Protein AF-A0A8T4HV52-F1 (afdb_monomer_lite)

Secondary structure (DSSP, 8-state):
------PPP--------------S-HHHHHHHHHIIIIIHHHHHHTS--S---SHHHHHHHHHHHHHHHHHHHHHHSSS--HHHHHHHHHIIIIIIIHHHHHHHTT--SS---S-HHHHHHHHHHHHHHHHHHHHHHHHHHHS---THHHHHTTSPPP---HHHHHHHHHHHHHHHHHHHHHTTSGGGGGS-HHHHHHHHHHSTTTTT--HHHHHHHHHHHHHHHHHHHHHHHHHHHH-HHHHTSTHHHHHHHHHHHHHHHHT-TTTS-HHHHHHHHHHHHHHH-TT-HHHHHHHHHHHHHIIIIIHHHHHTTTS-TTS------S--TTGGGSSGGG-HHHHHHHHHHHHHT-S---

Radius of gyration: 25.08 Å; chains: 1; bounding box: 93×67×57 Å

Foldseek 3Di:
DDDDDDDDDPPPPPPPPDQPPQPPDPVRLVVQLCVQQPVLLVVLLPAQAPADCDLLLVLLNVQSNVLSNQLSVCLRDLDDDPVSNLVSLCSNQQVHRLVNNCRNNVFAQDDQPDDVVLLSVLSVVSVVVVVVVVVVVVVVVPPDPDPVVVVVVVPPPDDDDPVVLVVLLVQQCVLLVVLQVQLVHLVVLVAAQVSSVVSLCVGPQNVPPDPVSSVVSLCSNAVSLLVSLLNLLLCVQPDPVLVVPVVSVVSNVVSVVSCCRSVPPLHDQPSSVLVSVVSNQCSNCVPDSVSSSCSSSVSNVCSLPVQLVVVVVSDDPPPDDPPPPRPDSSVSSSHPSSNVSSVSSNVVVVVVVPPDDD

Sequence (358 aa):
MSTGIRTPTPRQREGAWAPPRAVLSRALAVPLVAALVAVLPAAVATQPGPGPHDAAYWLQLATCAYSGTRLAAMVLTGHRRLIQGAFWLFCYIAMGIAPLAQTVLDSTPTPVVGPRADTVLASALVLAGIVAFDVGALLARHRPPLRSRMYERHRPPAVVHRRRLYVLCVLALAGSGLLMAELGGPAVFFSNRQEISESLAGGAGAQAGSQAGSAFLRGFGTVPALLALLFLTRWLVVSRAARRRPLVPVLWLAMLALNAVVNNPVSNPRYWFLTVLFSLLFTAFPRSPVMYRAALATGVAVALVIFPFADRFRYEEGTDRPRQTTGSVLEPLTMKDYDQTGMLANTVPFVRSGEGHS

Structure (mmCIF, N/CA/C/O backbone):
data_AF-A0A8T4HV52-F1
#
_entry.id   AF-A0A8T4HV52-F1
#
loop_
_atom_site.group_PDB
_atom_site.id
_atom_site.type_symbol
_atom_site.label_atom_id
_atom_site.label_alt_id
_atom_site.label_comp_id
_atom_site.label_asym_id
_atom_site.label_entity_id
_atom_site.label_seq_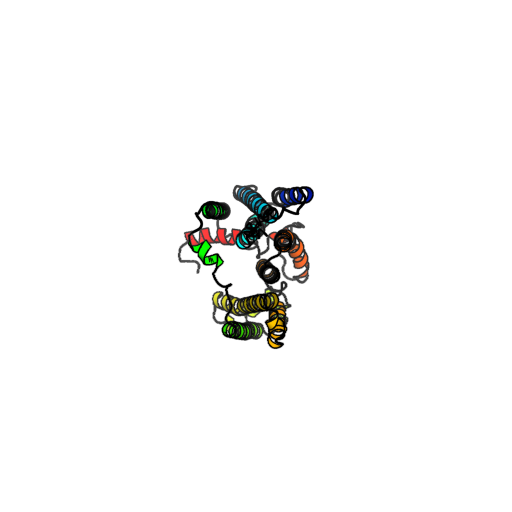id
_atom_site.pdbx_PDB_ins_code
_atom_site.Cartn_x
_atom_site.Cartn_y
_atom_site.Cartn_z
_atom_site.occupancy
_atom_site.B_iso_or_equiv
_atom_site.auth_seq_id
_atom_site.auth_comp_id
_atom_site.auth_asym_id
_atom_site.auth_atom_id
_atom_site.pdbx_PDB_model_num
ATOM 1 N N . MET A 1 1 ? -62.984 37.770 26.328 1.00 42.19 1 MET A N 1
ATOM 2 C CA . MET A 1 1 ? -62.218 36.512 26.467 1.00 42.19 1 MET A CA 1
ATOM 3 C C . MET A 1 1 ? -62.253 35.782 25.133 1.00 42.19 1 MET A C 1
ATOM 5 O O . MET A 1 1 ? -63.298 35.277 24.760 1.00 42.19 1 MET A O 1
ATOM 9 N N . SER A 1 2 ? -61.149 35.815 24.385 1.00 38.97 2 SER A N 1
ATOM 10 C CA . SER A 1 2 ? -60.956 35.083 23.127 1.00 38.97 2 SER A CA 1
ATOM 11 C C . SER A 1 2 ? -59.581 34.426 23.213 1.00 38.97 2 SER A C 1
ATOM 13 O O . SER A 1 2 ? -58.559 35.111 23.224 1.00 38.97 2 SER A O 1
ATOM 15 N N . THR A 1 3 ? -59.555 33.111 23.405 1.00 41.09 3 THR A N 1
ATOM 16 C CA . THR A 1 3 ? -58.335 32.308 23.528 1.00 41.09 3 THR A CA 1
ATOM 17 C C . THR A 1 3 ? -58.021 31.677 22.178 1.00 41.09 3 THR A C 1
ATOM 19 O O . THR A 1 3 ? -58.510 30.604 21.836 1.00 41.09 3 THR A O 1
ATOM 22 N N . GLY A 1 4 ? -57.202 32.377 21.390 1.00 39.66 4 GLY A N 1
ATOM 23 C CA . GLY A 1 4 ? -56.669 31.882 20.125 1.00 39.66 4 GLY A CA 1
ATOM 24 C C . GLY A 1 4 ? -55.716 30.703 20.334 1.00 39.66 4 GLY A C 1
ATOM 25 O O . GLY A 1 4 ? -54.679 30.829 20.988 1.00 39.66 4 GLY A O 1
ATOM 26 N N . ILE A 1 5 ? -56.064 29.560 19.747 1.00 45.19 5 ILE A N 1
ATOM 27 C CA . ILE A 1 5 ? -55.221 28.367 19.664 1.00 45.19 5 ILE A CA 1
ATOM 28 C C . ILE A 1 5 ? -54.073 28.667 18.690 1.00 45.19 5 ILE A C 1
ATOM 30 O O . ILE A 1 5 ? -54.275 28.785 17.484 1.00 45.19 5 ILE A O 1
ATOM 34 N N . ARG A 1 6 ? -52.849 28.809 19.212 1.00 43.59 6 ARG A N 1
ATOM 35 C CA . ARG A 1 6 ? -51.629 28.888 18.397 1.00 43.59 6 ARG A CA 1
ATOM 36 C C . ARG A 1 6 ? -51.237 27.483 17.942 1.00 43.59 6 ARG A C 1
ATOM 38 O O . ARG A 1 6 ? -50.742 26.688 18.736 1.00 43.59 6 ARG A O 1
ATOM 45 N N . THR A 1 7 ? -51.409 27.191 16.659 1.00 47.56 7 THR A N 1
ATOM 46 C CA . THR A 1 7 ? -50.766 26.051 15.991 1.00 47.56 7 THR A CA 1
ATOM 47 C C . THR A 1 7 ? -49.246 26.268 15.936 1.00 47.56 7 THR A C 1
ATOM 49 O O . THR A 1 7 ? -48.816 27.340 15.501 1.00 47.56 7 THR A O 1
ATOM 52 N N . PRO A 1 8 ? -48.401 25.302 16.339 1.00 42.81 8 PRO A N 1
ATOM 53 C CA . PRO A 1 8 ? -46.958 25.444 16.204 1.00 42.81 8 PRO A CA 1
ATOM 54 C C . PRO A 1 8 ? -46.548 25.285 14.735 1.00 42.81 8 PRO A C 1
ATOM 56 O O . PRO A 1 8 ? -46.793 24.255 14.109 1.00 42.81 8 PRO A O 1
ATOM 59 N N . THR A 1 9 ? -45.898 26.308 14.185 1.00 45.38 9 THR A N 1
ATOM 60 C CA . THR A 1 9 ? -45.227 26.243 12.885 1.00 45.38 9 THR A CA 1
ATOM 61 C C . THR A 1 9 ? -44.077 25.227 12.934 1.00 45.38 9 THR A C 1
ATOM 63 O O . THR A 1 9 ? -43.306 25.211 13.903 1.00 45.38 9 THR A O 1
ATOM 66 N N . PRO A 1 10 ? -43.907 24.368 11.912 1.00 42.66 10 PRO A N 1
ATOM 67 C CA . PRO A 1 10 ? -42.756 23.482 11.849 1.00 42.66 10 PRO A CA 1
ATOM 68 C C . PRO A 1 10 ? -41.505 24.337 11.632 1.00 42.66 10 PRO A C 1
ATOM 70 O O . PRO A 1 10 ? -41.341 24.976 10.594 1.00 42.66 10 PRO A O 1
ATOM 73 N N . ARG A 1 11 ? -40.609 24.366 12.627 1.00 42.34 11 ARG A N 1
ATOM 74 C CA . ARG A 1 11 ? -39.274 24.958 12.479 1.00 42.34 11 ARG A CA 1
ATOM 75 C C . ARG A 1 11 ? -38.557 24.252 11.328 1.00 42.34 11 ARG A C 1
ATOM 77 O O . ARG A 1 11 ? -38.099 23.121 11.495 1.00 42.34 11 ARG A O 1
ATOM 84 N N . GLN A 1 12 ? -38.420 24.941 10.199 1.00 42.22 12 GLN A N 1
ATOM 85 C CA . GLN A 1 12 ? -37.426 24.645 9.173 1.00 42.22 12 GLN A CA 1
ATOM 86 C C . GLN A 1 12 ? -36.044 24.607 9.840 1.00 42.22 12 GLN A C 1
ATOM 88 O O . GLN A 1 12 ? -35.417 25.631 10.095 1.00 42.22 12 GLN A O 1
ATOM 93 N N . ARG A 1 13 ? -35.564 23.405 10.166 1.00 41.22 13 ARG A N 1
ATOM 94 C CA . ARG A 1 13 ? -34.140 23.150 10.404 1.00 41.22 13 ARG A CA 1
ATOM 95 C C . ARG A 1 13 ? -33.488 22.851 9.060 1.00 41.22 13 ARG A C 1
ATOM 97 O O . ARG A 1 13 ? -33.033 21.737 8.820 1.00 41.22 13 ARG A O 1
ATOM 104 N N . GLU A 1 14 ? -33.421 23.854 8.193 1.00 40.47 14 GLU A N 1
ATOM 105 C CA . GLU A 1 14 ? -32.472 23.847 7.082 1.00 40.47 14 GLU A CA 1
ATOM 106 C C . GLU A 1 14 ? -31.102 24.255 7.626 1.00 40.47 14 GLU A C 1
ATOM 108 O O . GLU A 1 14 ? -30.606 25.362 7.447 1.00 40.47 14 GLU A O 1
ATOM 113 N N . GLY A 1 15 ? -30.485 23.335 8.368 1.00 38.00 15 GLY A N 1
ATOM 114 C CA . GLY A 1 15 ? -29.053 23.393 8.606 1.00 38.00 15 GLY A CA 1
ATOM 115 C C . GLY A 1 15 ? -28.365 23.070 7.290 1.00 38.00 15 GLY A C 1
ATOM 116 O O . GLY A 1 15 ? -28.186 21.895 6.972 1.00 38.00 15 GLY A O 1
ATOM 117 N N . ALA A 1 16 ? -28.027 24.101 6.514 1.00 39.38 16 ALA A N 1
ATOM 118 C CA . ALA A 1 16 ? -27.198 23.976 5.327 1.00 39.38 16 ALA A CA 1
ATOM 119 C C . ALA A 1 16 ? -25.937 23.179 5.692 1.00 39.38 16 ALA A C 1
ATOM 121 O O . ALA A 1 16 ? -25.070 23.641 6.436 1.00 39.38 16 ALA A O 1
ATOM 122 N N . TRP A 1 17 ? -25.857 21.942 5.201 1.00 42.31 17 TRP A N 1
ATOM 123 C CA . TRP A 1 17 ? -24.667 21.110 5.297 1.00 42.31 17 TRP A CA 1
ATOM 124 C C . TRP A 1 17 ? -23.598 21.750 4.413 1.00 42.31 17 TRP A C 1
ATOM 126 O O . TRP A 1 17 ? -23.485 21.444 3.227 1.00 42.31 17 TRP A O 1
ATOM 136 N N . ALA A 1 18 ? -22.840 22.692 4.975 1.00 42.28 18 ALA A N 1
ATOM 137 C CA . ALA A 1 18 ? -21.659 23.215 4.317 1.00 42.28 18 ALA A CA 1
ATOM 138 C C . ALA A 1 18 ? -20.719 22.024 4.050 1.00 42.28 18 ALA A C 1
ATOM 140 O O . ALA A 1 18 ? -20.339 21.327 5.000 1.00 42.28 18 ALA A O 1
ATOM 141 N N . PRO A 1 19 ? -20.353 21.734 2.787 1.00 43.25 19 PRO A N 1
ATOM 142 C CA . PRO A 1 19 ? -19.389 20.683 2.517 1.00 43.25 19 PRO A CA 1
ATOM 143 C C . PRO A 1 19 ? -18.083 21.045 3.238 1.00 43.25 19 PRO A C 1
ATOM 145 O O . PRO A 1 19 ? -17.698 22.219 3.233 1.00 43.25 19 PRO A O 1
ATOM 148 N N . PRO A 1 20 ? -17.396 20.079 3.875 1.00 46.62 20 PRO A N 1
ATOM 149 C CA . PRO A 1 20 ? -16.129 20.350 4.537 1.00 46.62 20 PRO A CA 1
ATOM 150 C C . PRO A 1 20 ? -15.162 20.953 3.513 1.00 46.62 20 PRO A C 1
ATOM 152 O O . PRO A 1 20 ? -14.730 20.280 2.574 1.00 46.62 20 PRO A O 1
ATOM 155 N N . ARG A 1 21 ? -14.880 22.252 3.667 1.00 49.25 21 ARG A N 1
ATOM 156 C CA . ARG A 1 21 ? -13.956 23.004 2.815 1.00 49.25 21 ARG A CA 1
ATOM 157 C C . ARG A 1 21 ? -12.593 22.317 2.876 1.00 49.25 21 ARG A C 1
ATOM 159 O O . ARG A 1 21 ? -12.124 21.968 3.956 1.00 49.25 21 ARG A O 1
ATOM 166 N N . ALA A 1 22 ? -11.970 22.090 1.722 1.00 49.66 22 ALA A N 1
ATOM 167 C CA . ALA A 1 22 ? -10.621 21.543 1.653 1.00 49.66 22 ALA A CA 1
ATOM 168 C C . ALA A 1 22 ? -9.658 22.495 2.387 1.00 49.66 22 ALA A C 1
ATOM 170 O O . ALA A 1 22 ? -9.436 23.615 1.946 1.00 49.66 22 ALA A O 1
ATOM 171 N N . VAL A 1 23 ? -9.125 22.058 3.532 1.00 53.00 23 VAL A N 1
ATOM 172 C CA . VAL A 1 23 ? -8.333 22.902 4.456 1.00 53.00 23 VAL A CA 1
ATOM 173 C C . VAL A 1 23 ? -6.849 22.984 4.065 1.00 53.00 23 VAL A C 1
ATOM 175 O O . VAL A 1 23 ? -6.084 23.671 4.729 1.00 53.00 23 VAL A O 1
ATOM 178 N N . LEU A 1 24 ? -6.404 22.324 2.981 1.00 55.62 24 LEU A N 1
ATOM 179 C CA . LEU A 1 24 ? -5.081 22.692 2.455 1.00 55.62 24 LEU A CA 1
ATOM 180 C C . LEU A 1 24 ? -5.268 24.013 1.716 1.00 55.62 24 LEU A C 1
ATOM 182 O O . LEU A 1 24 ? -6.031 24.066 0.750 1.00 55.62 24 LEU A O 1
ATOM 186 N N . SER A 1 25 ? -4.581 25.060 2.171 1.00 63.56 25 SER A N 1
ATOM 187 C CA . SER A 1 25 ? -4.474 26.297 1.407 1.00 63.56 25 SER A CA 1
ATOM 188 C C . SER A 1 25 ? -3.983 25.960 -0.005 1.00 63.56 25 SER A C 1
ATOM 190 O O . SER A 1 25 ? -3.209 25.016 -0.199 1.00 63.56 25 SER A O 1
ATOM 192 N N . ARG A 1 26 ? -4.420 26.725 -1.013 1.00 62.00 26 ARG A N 1
ATOM 193 C CA . ARG A 1 26 ? -3.920 26.574 -2.395 1.00 62.00 26 ARG A CA 1
ATOM 194 C C . ARG A 1 26 ? -2.381 26.538 -2.434 1.00 62.00 26 ARG A C 1
ATOM 196 O O . ARG A 1 26 ? -1.816 25.800 -3.235 1.00 62.00 26 ARG A O 1
ATOM 203 N N . ALA A 1 27 ? -1.739 27.235 -1.492 1.00 69.44 27 ALA A N 1
ATOM 204 C CA . ALA A 1 27 ? -0.296 27.271 -1.282 1.00 69.44 27 ALA A CA 1
ATOM 205 C C . ALA A 1 27 ? 0.354 25.912 -0.959 1.00 69.44 27 ALA A C 1
ATOM 207 O O . ALA A 1 27 ? 1.506 25.727 -1.312 1.00 69.44 27 ALA A O 1
ATOM 208 N N . LEU A 1 28 ? -0.348 24.954 -0.341 1.00 77.31 28 LEU A N 1
ATOM 209 C CA . LEU A 1 28 ? 0.179 23.600 -0.088 1.00 77.31 28 LEU A CA 1
ATOM 210 C C . LEU A 1 28 ? -0.249 22.585 -1.160 1.00 77.31 28 LEU A C 1
ATOM 212 O O . LEU A 1 28 ? 0.381 21.544 -1.323 1.00 77.31 28 LEU A O 1
ATOM 216 N N . ALA A 1 29 ? -1.325 22.873 -1.896 1.00 80.25 29 ALA A N 1
ATOM 217 C CA . ALA A 1 29 ? -1.841 21.978 -2.927 1.00 80.25 29 ALA A CA 1
ATOM 218 C C . ALA A 1 29 ? -0.969 21.970 -4.190 1.00 80.25 29 ALA A C 1
ATOM 220 O O . ALA A 1 29 ? -0.663 20.902 -4.714 1.00 80.25 29 ALA A O 1
ATOM 221 N N . VAL A 1 30 ? -0.553 23.153 -4.652 1.00 84.06 30 VAL A N 1
ATOM 222 C CA . VAL A 1 30 ? 0.321 23.311 -5.823 1.00 84.06 30 VAL A CA 1
ATOM 223 C C . VAL A 1 30 ? 1.673 22.611 -5.638 1.00 84.06 30 VAL A C 1
ATOM 225 O O . VAL A 1 30 ? 2.000 21.787 -6.489 1.00 84.06 30 VAL A O 1
ATOM 228 N N . PRO A 1 31 ? 2.439 22.838 -4.550 1.00 86.44 31 PRO A N 1
ATOM 229 C CA . PRO A 1 31 ? 3.720 22.162 -4.368 1.00 86.44 31 PRO A CA 1
ATOM 230 C C . PRO A 1 31 ? 3.560 20.651 -4.207 1.00 86.44 31 PRO A C 1
ATOM 232 O O . PRO A 1 31 ? 4.401 19.919 -4.704 1.00 86.44 31 PRO A O 1
ATOM 235 N N . LEU A 1 32 ? 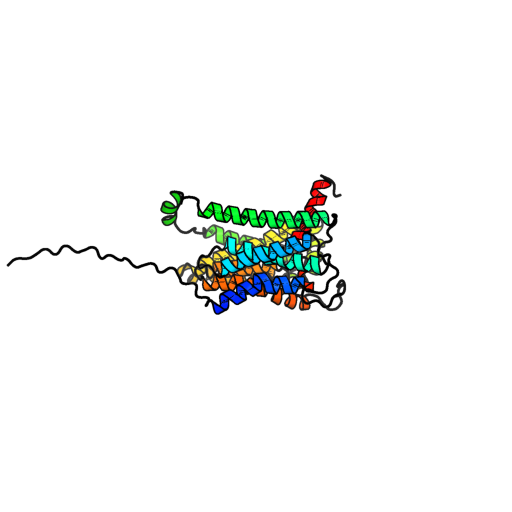2.475 20.159 -3.597 1.00 85.75 32 LEU A N 1
ATOM 236 C CA . LEU A 1 32 ? 2.207 18.719 -3.534 1.00 85.75 32 LEU A CA 1
ATOM 237 C C . LEU A 1 32 ? 1.996 18.115 -4.930 1.00 85.75 32 LEU A C 1
ATOM 239 O O . LEU A 1 32 ? 2.576 17.080 -5.245 1.00 8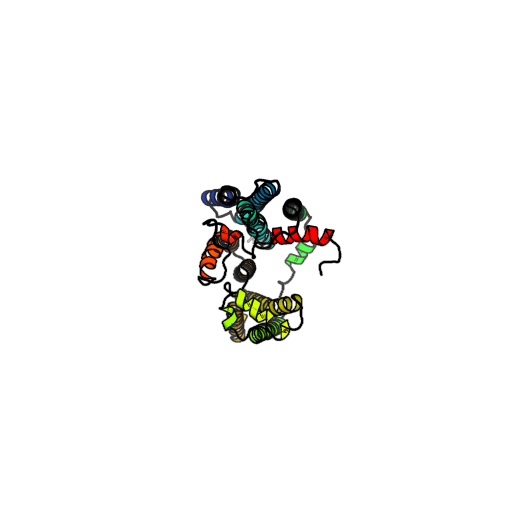5.75 32 LEU A O 1
ATOM 243 N N . VAL A 1 33 ? 1.158 18.745 -5.760 1.00 88.81 33 VAL A N 1
ATOM 244 C CA . VAL A 1 33 ? 0.902 18.278 -7.131 1.00 88.81 33 VAL A CA 1
ATOM 245 C C . VAL A 1 33 ? 2.183 18.348 -7.953 1.00 88.81 33 VAL A C 1
ATOM 247 O O . VAL A 1 33 ? 2.549 17.359 -8.577 1.00 88.81 33 VAL A O 1
ATOM 250 N N . ALA A 1 34 ? 2.894 19.477 -7.910 1.00 89.25 34 ALA A N 1
ATOM 251 C CA . ALA A 1 34 ? 4.163 19.642 -8.609 1.00 89.25 34 ALA A CA 1
ATOM 252 C C . ALA A 1 34 ? 5.187 18.593 -8.155 1.00 89.25 34 ALA A C 1
ATOM 254 O O . ALA A 1 34 ? 5.825 17.964 -8.996 1.00 89.25 34 ALA A O 1
ATOM 255 N N . ALA A 1 35 ? 5.287 18.344 -6.846 1.00 88.12 35 ALA A N 1
ATOM 256 C CA . ALA A 1 35 ? 6.190 17.350 -6.283 1.00 88.12 35 ALA A CA 1
ATOM 257 C C . ALA A 1 35 ? 5.897 15.938 -6.803 1.00 88.12 35 ALA A C 1
ATOM 259 O O . ALA A 1 35 ? 6.810 15.263 -7.270 1.00 88.12 35 ALA A O 1
ATOM 260 N N . LEU A 1 36 ? 4.634 15.502 -6.747 1.00 89.25 36 LEU A N 1
ATOM 261 C CA . LEU A 1 36 ? 4.241 14.138 -7.114 1.00 89.25 36 LEU A CA 1
ATOM 262 C C . LEU A 1 36 ? 4.179 13.901 -8.628 1.00 89.25 36 LEU A C 1
ATOM 264 O O . LEU A 1 36 ? 4.437 12.795 -9.083 1.00 89.25 36 LEU A O 1
ATOM 268 N N . VAL A 1 37 ? 3.789 14.905 -9.415 1.00 92.44 37 VAL A N 1
ATOM 269 C CA . VAL A 1 37 ? 3.544 14.730 -10.857 1.00 92.44 37 VAL A CA 1
ATOM 270 C C . VAL A 1 37 ? 4.777 15.047 -11.694 1.00 92.44 37 VAL A C 1
ATOM 272 O O . VAL A 1 37 ? 4.964 14.429 -12.737 1.00 92.44 37 VAL A O 1
ATOM 275 N N . ALA A 1 38 ? 5.603 16.002 -11.260 1.00 89.38 38 ALA A N 1
ATOM 276 C CA . ALA A 1 38 ? 6.703 16.521 -12.067 1.00 89.38 38 ALA A CA 1
ATOM 277 C C . ALA A 1 38 ? 8.059 16.391 -11.372 1.00 89.38 38 ALA A C 1
ATOM 279 O O . ALA A 1 38 ? 8.943 15.749 -11.919 1.00 89.38 38 ALA A O 1
ATOM 280 N N . VAL A 1 39 ? 8.234 16.948 -10.168 1.00 88.94 39 VAL A N 1
ATOM 281 C CA . VAL A 1 39 ? 9.564 17.052 -9.540 1.00 88.94 39 VAL A CA 1
ATOM 282 C C . VAL A 1 39 ? 10.144 15.684 -9.206 1.00 88.94 39 VAL A C 1
ATOM 284 O O . VAL A 1 39 ? 11.283 15.428 -9.565 1.00 88.94 39 VAL A O 1
ATOM 287 N N . LEU A 1 40 ? 9.392 14.801 -8.540 1.00 87.12 40 LEU A N 1
ATOM 288 C CA . LEU A 1 40 ? 9.894 13.468 -8.196 1.00 87.12 40 LEU A CA 1
ATOM 289 C C . LEU A 1 40 ? 10.147 12.604 -9.442 1.00 87.12 40 LEU A C 1
ATOM 291 O O . LEU A 1 40 ? 11.255 12.084 -9.554 1.00 87.12 40 LEU A O 1
ATOM 295 N N . PRO A 1 41 ? 9.208 12.477 -10.403 1.00 91.75 41 PRO A N 1
ATOM 296 C CA . PRO A 1 41 ? 9.475 11.726 -11.628 1.00 91.75 41 PRO A CA 1
ATOM 297 C C . PRO A 1 41 ? 10.644 12.306 -12.429 1.00 91.75 41 PRO A C 1
ATOM 299 O O . PRO A 1 41 ? 11.481 11.544 -12.899 1.00 91.75 41 PRO A O 1
ATOM 302 N N . ALA A 1 42 ? 10.750 13.636 -12.536 1.00 90.31 42 ALA A N 1
ATOM 303 C CA . ALA A 1 42 ? 11.866 14.294 -13.212 1.00 90.31 42 ALA A CA 1
ATOM 304 C C . ALA A 1 42 ? 13.191 14.051 -12.484 1.00 90.31 42 ALA A C 1
ATOM 306 O O . ALA A 1 42 ? 14.161 13.680 -13.125 1.00 90.31 42 ALA A O 1
ATOM 307 N N . ALA A 1 43 ? 13.230 14.179 -11.155 1.00 88.00 43 ALA A N 1
ATOM 308 C CA . ALA A 1 43 ? 14.437 13.942 -10.364 1.00 88.00 43 ALA A CA 1
ATOM 309 C C . ALA A 1 43 ? 14.969 12.508 -10.511 1.00 88.00 43 ALA A C 1
ATOM 311 O O . ALA A 1 43 ? 16.181 12.302 -10.441 1.00 88.00 43 ALA A O 1
ATOM 312 N N . VAL A 1 44 ? 14.070 11.537 -10.717 1.00 88.69 44 VAL A N 1
ATOM 313 C CA . VAL A 1 44 ? 14.416 10.152 -11.062 1.00 88.69 44 VAL A CA 1
ATOM 314 C C . VAL A 1 44 ? 14.900 10.062 -12.507 1.00 88.69 44 VAL A C 1
ATOM 316 O O . VAL A 1 44 ? 15.978 9.540 -12.760 1.00 88.69 44 VAL A O 1
ATOM 319 N N . ALA A 1 45 ? 14.127 10.610 -13.442 1.00 89.62 45 ALA A N 1
ATOM 320 C CA . ALA A 1 45 ? 14.390 10.583 -14.876 1.00 89.62 45 ALA A CA 1
ATOM 321 C C . ALA A 1 45 ? 15.696 11.278 -15.294 1.00 89.62 45 ALA A C 1
ATOM 323 O O . ALA A 1 45 ? 16.262 10.915 -16.319 1.00 89.62 45 ALA A O 1
ATOM 324 N N . THR A 1 46 ? 16.158 12.276 -14.535 1.00 88.50 46 THR A N 1
ATOM 325 C CA . THR A 1 46 ? 17.396 13.021 -14.804 1.00 88.50 46 THR A CA 1
ATOM 326 C C . THR A 1 46 ? 18.612 12.457 -14.075 1.00 88.50 46 THR A C 1
ATOM 328 O O . THR A 1 46 ? 19.682 13.060 -14.155 1.00 88.50 46 THR A O 1
ATOM 331 N N . GLN A 1 47 ? 18.478 11.362 -13.315 1.00 86.25 47 GLN A N 1
ATOM 332 C CA . GLN A 1 47 ? 19.662 10.729 -12.739 1.00 86.25 47 GLN A CA 1
ATOM 333 C C . GLN A 1 47 ? 20.568 10.197 -13.854 1.00 86.25 47 GLN A C 1
ATOM 335 O O . GLN A 1 47 ? 20.067 9.606 -14.812 1.00 86.25 47 GLN A O 1
ATOM 340 N N . PRO A 1 48 ? 21.895 10.353 -13.725 1.00 83.44 48 PRO A N 1
ATOM 341 C CA . PRO A 1 48 ? 22.824 9.689 -14.620 1.00 83.44 48 PRO A CA 1
ATOM 342 C C . PRO A 1 48 ? 22.742 8.177 -14.383 1.00 83.44 48 PRO A C 1
ATOM 344 O O . PRO A 1 48 ? 23.020 7.693 -13.285 1.00 83.44 48 PRO A O 1
ATOM 347 N N . GLY A 1 49 ? 22.350 7.436 -15.412 1.00 83.12 49 GLY A N 1
ATOM 348 C CA . GLY A 1 49 ? 22.288 5.982 -15.389 1.00 83.12 49 GLY A CA 1
ATOM 349 C C . GLY A 1 49 ? 22.439 5.405 -16.800 1.00 83.12 49 GLY A C 1
ATOM 350 O O . GLY A 1 49 ? 22.210 6.121 -17.777 1.00 83.12 49 GLY A O 1
ATOM 351 N N . PRO A 1 50 ? 22.872 4.140 -16.927 1.00 87.56 50 PRO A N 1
ATOM 352 C CA . PRO A 1 50 ? 23.108 3.496 -18.223 1.00 87.56 50 PRO A CA 1
ATOM 353 C C . PRO A 1 50 ? 21.814 3.072 -18.942 1.00 87.56 50 PRO A C 1
ATOM 355 O O . PRO A 1 50 ? 21.869 2.584 -20.070 1.00 87.56 50 PRO A O 1
ATOM 358 N N . GLY A 1 51 ? 20.657 3.242 -18.298 1.00 85.69 51 GLY A N 1
ATOM 359 C CA . GLY A 1 51 ? 19.365 2.780 -18.775 1.00 85.69 51 GLY A CA 1
ATOM 360 C C . GLY A 1 51 ? 18.919 3.376 -20.113 1.00 85.69 51 GLY A C 1
ATOM 361 O O . GLY A 1 51 ? 19.016 4.590 -20.314 1.00 85.69 51 GLY A O 1
ATOM 362 N N . PRO A 1 52 ? 18.353 2.569 -21.029 1.00 87.44 52 PRO A N 1
ATOM 363 C CA . PRO A 1 52 ? 17.856 3.076 -22.299 1.00 87.44 52 PRO A CA 1
ATOM 364 C C . PRO A 1 52 ? 16.572 3.900 -22.114 1.00 87.44 52 PRO A C 1
ATOM 366 O O . PRO A 1 52 ? 15.633 3.489 -21.430 1.00 87.44 52 PRO A O 1
ATOM 369 N N . HIS A 1 53 ? 16.482 5.036 -22.809 1.00 90.56 53 HIS A N 1
ATOM 370 C CA . HIS A 1 53 ? 15.271 5.869 -22.880 1.00 90.56 53 HIS A CA 1
ATOM 371 C C . HIS A 1 53 ? 14.291 5.341 -23.942 1.00 90.56 53 HIS A C 1
ATOM 373 O O . HIS A 1 53 ? 13.921 6.031 -24.895 1.00 90.56 53 HIS A O 1
ATOM 379 N N . ASP A 1 54 ? 13.914 4.072 -23.799 1.00 92.06 54 ASP A N 1
ATOM 380 C CA . ASP A 1 54 ? 13.065 3.340 -24.734 1.00 92.06 54 ASP A CA 1
ATOM 381 C C . ASP A 1 54 ? 11.565 3.444 -24.395 1.00 92.06 54 ASP A C 1
ATOM 383 O O . ASP A 1 54 ? 11.130 4.226 -23.547 1.00 92.06 54 ASP A O 1
ATOM 387 N N . ALA A 1 55 ? 10.728 2.654 -25.072 1.00 93.62 55 ALA A N 1
ATOM 388 C CA . ALA A 1 55 ? 9.286 2.659 -24.833 1.00 93.62 55 ALA A CA 1
ATOM 389 C C . ALA A 1 55 ? 8.917 2.336 -23.370 1.00 93.62 55 ALA A C 1
ATOM 391 O O . ALA A 1 55 ? 7.960 2.909 -22.850 1.00 93.62 55 ALA A O 1
ATOM 392 N N . ALA A 1 56 ? 9.667 1.462 -22.687 1.00 91.06 56 ALA A N 1
ATOM 393 C CA . ALA A 1 56 ? 9.395 1.128 -21.289 1.00 91.06 56 ALA A CA 1
ATOM 394 C C . ALA A 1 56 ? 9.666 2.327 -20.370 1.00 91.06 56 ALA A C 1
ATOM 396 O O . ALA A 1 56 ? 8.847 2.605 -19.494 1.00 91.06 56 ALA A O 1
ATOM 397 N N . TYR A 1 57 ? 10.741 3.084 -20.620 1.00 93.75 57 TYR A N 1
ATOM 398 C CA . TYR A 1 57 ? 11.025 4.334 -19.909 1.00 93.75 57 TYR A CA 1
ATOM 399 C C . TYR A 1 57 ? 9.855 5.325 -20.011 1.00 93.75 57 TYR A C 1
ATOM 401 O O . TYR A 1 57 ? 9.336 5.796 -18.995 1.00 93.75 57 TYR A O 1
ATOM 409 N N . TRP A 1 58 ? 9.367 5.591 -21.227 1.00 95.62 58 TRP A N 1
ATOM 410 C CA . TRP A 1 58 ? 8.270 6.544 -21.436 1.00 95.62 58 TRP A CA 1
ATOM 411 C C . TRP A 1 58 ? 6.938 6.060 -20.853 1.00 95.62 58 TRP A C 1
ATOM 413 O O . TRP A 1 58 ? 6.189 6.857 -20.282 1.00 95.62 58 TRP A O 1
ATOM 423 N N . LEU A 1 59 ? 6.649 4.758 -20.932 1.00 95.50 59 LEU A N 1
ATOM 424 C CA . LEU A 1 59 ? 5.464 4.159 -20.309 1.00 95.50 59 LEU A CA 1
ATOM 425 C C . LEU A 1 59 ? 5.506 4.258 -18.779 1.00 95.50 59 LEU A C 1
ATOM 427 O O . LEU A 1 59 ? 4.478 4.525 -18.151 1.00 95.50 59 LEU A O 1
ATOM 431 N N . GLN A 1 60 ? 6.676 4.081 -18.168 1.00 93.81 60 GLN A N 1
ATOM 432 C CA . GLN A 1 60 ? 6.849 4.220 -16.721 1.00 93.81 60 GLN A CA 1
ATOM 433 C C . GLN A 1 60 ? 6.740 5.678 -16.280 1.00 93.81 60 GLN A C 1
ATOM 435 O O . GLN A 1 60 ? 6.062 5.963 -15.292 1.00 93.81 60 GLN A O 1
ATOM 440 N N . LEU A 1 61 ? 7.300 6.616 -17.049 1.00 94.50 61 LEU A N 1
ATOM 441 C CA . LEU A 1 61 ? 7.133 8.045 -16.793 1.00 94.50 61 LEU A CA 1
ATOM 442 C C . LEU A 1 61 ? 5.654 8.457 -16.876 1.00 94.50 61 LEU A C 1
ATOM 444 O O . LEU A 1 61 ? 5.146 9.132 -15.977 1.00 94.50 61 LEU A O 1
ATOM 448 N N . ALA A 1 62 ? 4.932 7.983 -17.896 1.00 95.81 62 ALA A N 1
ATOM 449 C CA . ALA A 1 62 ? 3.493 8.204 -18.038 1.00 95.81 62 ALA A CA 1
ATOM 450 C C . ALA A 1 62 ? 2.701 7.591 -16.871 1.00 95.81 62 ALA A C 1
ATOM 452 O O . ALA A 1 62 ? 1.825 8.243 -16.298 1.00 95.81 62 ALA A O 1
ATOM 453 N N . THR A 1 63 ? 3.042 6.365 -16.468 1.00 96.12 63 THR A N 1
ATOM 454 C CA . THR A 1 63 ? 2.442 5.684 -15.310 1.00 96.12 63 THR A CA 1
ATOM 455 C C . THR A 1 63 ? 2.657 6.479 -14.027 1.00 96.12 63 THR A C 1
ATOM 457 O O . THR A 1 63 ? 1.727 6.663 -13.234 1.00 96.12 63 THR A O 1
ATOM 460 N N . CYS A 1 64 ? 3.863 7.005 -13.835 1.00 94.19 64 CYS A N 1
ATOM 461 C CA . CYS A 1 64 ? 4.231 7.799 -12.678 1.00 94.19 64 CYS A CA 1
ATOM 462 C C . CYS A 1 64 ? 3.467 9.131 -12.628 1.00 94.19 64 CYS A C 1
ATOM 464 O O . CYS A 1 64 ? 2.810 9.426 -11.629 1.00 94.19 64 CYS A O 1
ATOM 466 N N . ALA A 1 65 ? 3.439 9.884 -13.731 1.00 94.94 65 ALA A N 1
ATOM 467 C CA . ALA A 1 65 ? 2.681 11.130 -13.826 1.00 94.94 65 ALA A CA 1
ATOM 468 C C . ALA A 1 65 ? 1.170 10.909 -13.624 1.00 94.94 65 ALA A C 1
ATOM 470 O O . ALA A 1 65 ? 0.506 11.664 -12.902 1.00 94.94 65 ALA A O 1
ATOM 471 N N . TYR A 1 66 ? 0.615 9.844 -14.212 1.00 96.69 66 TYR A N 1
ATOM 472 C CA . TYR A 1 66 ? -0.807 9.518 -14.113 1.00 96.69 66 TYR A CA 1
ATOM 473 C C . TYR A 1 66 ? -1.205 9.135 -12.682 1.00 96.69 66 TYR A C 1
ATOM 475 O O . TYR A 1 66 ? -2.135 9.710 -12.103 1.00 96.69 66 TYR A O 1
ATOM 483 N N . SER A 1 67 ? -0.480 8.188 -12.081 1.00 96.06 67 SER A N 1
ATOM 484 C CA . SER A 1 67 ? -0.721 7.753 -10.702 1.00 96.06 67 SER A CA 1
ATOM 485 C C . SER A 1 67 ? -0.449 8.870 -9.690 1.00 96.06 67 SER A C 1
ATOM 487 O O . SER A 1 67 ? -1.245 9.045 -8.767 1.00 96.06 67 SER A O 1
ATOM 489 N N . GLY A 1 68 ? 0.582 9.693 -9.906 1.00 93.88 68 GLY A N 1
ATOM 490 C CA . GLY A 1 68 ? 0.891 10.872 -9.094 1.00 93.88 68 GLY A CA 1
ATOM 491 C C . GLY A 1 68 ? -0.228 11.911 -9.136 1.00 93.88 68 GLY A C 1
ATOM 492 O O . GLY A 1 68 ? -0.649 12.414 -8.093 1.00 93.88 68 GLY A O 1
ATOM 493 N N . THR A 1 69 ? -0.809 12.155 -10.316 1.00 94.62 69 THR A N 1
ATOM 494 C CA . THR A 1 69 ? -1.955 13.066 -10.481 1.00 94.62 69 THR A CA 1
ATOM 495 C C . THR A 1 69 ? -3.170 12.562 -9.706 1.00 94.62 69 THR A C 1
ATOM 497 O O . THR A 1 69 ? -3.828 13.318 -8.983 1.00 94.62 69 THR A O 1
ATOM 500 N N . ARG A 1 70 ? -3.466 11.262 -9.808 1.00 94.44 70 ARG A N 1
ATOM 501 C CA . ARG A 1 70 ? -4.595 10.642 -9.104 1.00 94.44 70 ARG A CA 1
ATOM 502 C C . ARG A 1 70 ? -4.385 10.601 -7.595 1.00 94.44 70 ARG A C 1
ATOM 504 O O . ARG A 1 70 ? -5.321 10.900 -6.851 1.00 94.44 70 ARG A O 1
ATOM 511 N N . LEU A 1 71 ? -3.172 10.304 -7.135 1.00 92.19 71 LEU A N 1
ATOM 512 C CA . LEU A 1 71 ? -2.810 10.341 -5.722 1.00 92.19 71 LEU A CA 1
ATOM 513 C C . LEU A 1 71 ? -2.940 11.760 -5.159 1.00 92.19 71 LEU A C 1
ATOM 515 O O . LEU A 1 71 ? -3.590 11.949 -4.129 1.00 92.19 71 LEU A O 1
ATOM 519 N N . ALA A 1 72 ? -2.422 12.767 -5.865 1.00 91.38 72 ALA A N 1
ATOM 520 C CA . ALA A 1 72 ? -2.578 14.164 -5.481 1.00 91.38 72 ALA A CA 1
ATOM 521 C C . ALA A 1 72 ? -4.063 14.553 -5.404 1.00 91.38 72 ALA A C 1
ATOM 523 O O . ALA A 1 72 ? -4.501 15.128 -4.408 1.00 91.38 72 ALA A O 1
ATOM 524 N N . ALA A 1 73 ? -4.885 14.148 -6.378 1.00 90.25 73 ALA A N 1
ATOM 525 C CA . ALA A 1 73 ? -6.330 14.361 -6.325 1.00 90.25 73 ALA A CA 1
ATOM 526 C C . ALA A 1 73 ? -6.984 13.689 -5.097 1.00 90.25 73 ALA A C 1
ATOM 528 O O . ALA A 1 73 ? -7.866 14.278 -4.468 1.00 90.25 73 ALA A O 1
ATOM 529 N N . MET A 1 74 ? -6.545 12.494 -4.688 1.00 88.81 74 MET A N 1
ATOM 530 C CA . MET A 1 74 ? -7.037 11.845 -3.461 1.00 88.81 74 MET A CA 1
ATOM 531 C C . MET A 1 74 ? -6.630 12.593 -2.191 1.00 88.81 74 MET A C 1
ATOM 533 O O . MET A 1 74 ? -7.425 12.674 -1.257 1.00 88.81 74 MET A O 1
ATOM 537 N N . VAL A 1 75 ? -5.426 13.168 -2.156 1.00 85.25 75 VAL A N 1
ATOM 538 C CA . VAL A 1 75 ? -4.979 14.009 -1.037 1.00 85.25 75 VAL A CA 1
ATOM 539 C C . VAL A 1 75 ? -5.721 15.346 -1.024 1.00 85.25 75 VAL A C 1
ATOM 541 O O . VAL A 1 75 ? -5.967 15.900 0.043 1.00 85.25 75 VAL A O 1
ATOM 544 N N . LEU A 1 76 ? -6.106 15.897 -2.173 1.00 85.44 76 LEU A N 1
ATOM 545 C CA . LEU A 1 76 ? -6.760 17.207 -2.259 1.00 85.44 76 LEU A CA 1
ATOM 546 C C . LEU A 1 76 ? -8.285 17.155 -2.110 1.00 85.44 76 LEU A C 1
ATOM 548 O O . LEU A 1 76 ? -8.886 18.121 -1.638 1.00 85.44 76 LEU A O 1
ATOM 552 N N . THR A 1 77 ? -8.921 16.039 -2.461 1.00 80.75 77 THR A N 1
ATOM 553 C CA . THR A 1 77 ? -10.375 15.882 -2.338 1.00 80.75 77 THR A CA 1
ATOM 554 C C . THR A 1 77 ? -10.817 15.676 -0.884 1.00 80.75 77 THR A C 1
ATOM 556 O O . THR A 1 77 ? -10.175 14.995 -0.091 1.00 80.75 77 THR A O 1
ATOM 559 N N . GLY A 1 78 ? -11.974 16.241 -0.516 1.00 67.00 78 GLY A N 1
ATOM 560 C CA . GLY A 1 78 ? -12.555 16.085 0.830 1.00 67.00 78 GLY A CA 1
ATOM 561 C C . GLY A 1 78 ? -13.196 14.715 1.098 1.00 67.00 78 GLY A C 1
ATOM 562 O O . GLY A 1 78 ? -13.657 14.447 2.208 1.00 67.00 78 GLY A O 1
ATOM 563 N N . HIS A 1 79 ? -13.249 13.838 0.091 1.00 72.38 79 HIS A N 1
ATOM 564 C CA . HIS A 1 79 ? -13.894 12.532 0.182 1.00 72.38 79 HIS A CA 1
ATOM 565 C C . HIS A 1 79 ? -12.872 11.450 0.515 1.00 72.38 79 HIS A C 1
ATOM 567 O O . HIS A 1 79 ? -11.931 11.210 -0.234 1.00 72.38 79 HIS A O 1
ATOM 573 N N . ARG A 1 80 ? -13.102 10.722 1.609 1.00 75.38 80 ARG A N 1
ATOM 574 C CA . ARG A 1 80 ? -12.248 9.593 1.988 1.00 75.38 80 ARG A CA 1
ATOM 575 C C . ARG A 1 80 ? -12.617 8.372 1.170 1.00 75.38 80 ARG A C 1
ATOM 577 O O . ARG A 1 80 ? -13.701 7.815 1.338 1.00 75.38 80 ARG A O 1
ATOM 584 N N . ARG A 1 81 ? -11.698 7.936 0.323 1.00 84.25 81 ARG A N 1
ATOM 585 C CA . ARG A 1 81 ? -11.836 6.712 -0.459 1.00 84.25 81 ARG A CA 1
ATOM 586 C C . ARG A 1 81 ? -10.658 5.808 -0.137 1.00 84.25 81 ARG A C 1
ATOM 588 O O . ARG A 1 81 ? -9.756 5.696 -0.947 1.00 84.25 81 ARG A O 1
ATOM 595 N N . LEU A 1 82 ? -10.667 5.192 1.051 1.00 82.88 82 LEU A N 1
ATOM 596 C CA . LEU A 1 82 ? -9.526 4.435 1.598 1.00 82.88 82 LEU A CA 1
ATOM 597 C C . LEU A 1 82 ? -8.918 3.451 0.588 1.00 82.88 82 LEU A C 1
ATOM 599 O O . LEU A 1 82 ? -7.712 3.466 0.382 1.00 82.88 82 LEU A O 1
ATOM 603 N N . ILE A 1 83 ? -9.765 2.671 -0.091 1.00 86.00 83 ILE A N 1
ATOM 604 C CA . ILE A 1 83 ? -9.330 1.695 -1.100 1.00 86.00 83 ILE A CA 1
ATOM 605 C C . ILE A 1 83 ? -8.681 2.393 -2.302 1.00 86.00 83 ILE A C 1
ATOM 607 O O . ILE A 1 83 ? -7.597 2.005 -2.716 1.00 86.00 83 ILE A O 1
ATOM 611 N N . GLN A 1 84 ? -9.302 3.452 -2.838 1.00 90.19 84 GLN A N 1
ATOM 612 C CA . GLN A 1 84 ? -8.733 4.196 -3.971 1.00 90.19 84 GLN A CA 1
ATOM 613 C C . GLN A 1 84 ? -7.436 4.910 -3.571 1.00 90.19 84 GLN A C 1
ATOM 615 O O . GLN A 1 84 ? -6.484 4.902 -4.335 1.00 90.19 84 GLN A O 1
ATOM 620 N N . GLY A 1 85 ? -7.370 5.493 -2.372 1.00 88.12 85 GLY A N 1
ATOM 621 C CA . GLY A 1 85 ? -6.164 6.137 -1.855 1.00 88.12 85 GLY A CA 1
ATOM 622 C C . GLY A 1 85 ? -4.998 5.161 -1.717 1.00 88.12 85 GLY A C 1
ATOM 623 O O . GLY A 1 85 ? -3.911 5.457 -2.200 1.00 88.12 85 GLY A O 1
ATOM 624 N N . ALA A 1 86 ? -5.235 3.986 -1.123 1.00 87.62 86 ALA A N 1
ATOM 625 C CA . ALA A 1 86 ? -4.223 2.936 -1.004 1.00 87.62 86 ALA A CA 1
ATOM 626 C C . ALA A 1 86 ? -3.774 2.411 -2.377 1.00 87.62 86 ALA A C 1
ATOM 628 O O . ALA A 1 86 ? -2.579 2.248 -2.599 1.00 87.62 86 ALA A O 1
ATOM 629 N N . PHE A 1 87 ? -4.714 2.221 -3.310 1.00 91.88 87 PHE A N 1
ATOM 630 C CA . PHE A 1 87 ? -4.416 1.835 -4.689 1.00 91.88 87 PHE A CA 1
ATOM 631 C C . PHE A 1 87 ? -3.490 2.845 -5.376 1.00 91.88 87 PHE A C 1
ATOM 633 O O . PHE A 1 87 ? -2.432 2.470 -5.866 1.00 91.88 87 PHE A O 1
ATOM 640 N N . TRP A 1 88 ? -3.838 4.136 -5.359 1.00 94.00 88 TRP A N 1
ATOM 641 C CA . TRP A 1 88 ? -3.027 5.168 -6.010 1.00 94.00 88 TRP A CA 1
ATOM 642 C C . TRP A 1 88 ? -1.663 5.353 -5.349 1.00 94.00 88 TRP A C 1
ATOM 644 O O . TRP A 1 88 ? -0.683 5.582 -6.050 1.00 94.00 88 TRP A O 1
ATOM 654 N N . LEU A 1 89 ? -1.586 5.212 -4.023 1.00 90.00 89 LEU A N 1
ATOM 655 C CA . LEU A 1 89 ? -0.319 5.231 -3.296 1.00 90.00 89 LEU A CA 1
ATOM 656 C C . LEU A 1 89 ? 0.584 4.068 -3.727 1.00 90.00 89 LEU A C 1
ATOM 658 O O . LEU A 1 89 ? 1.753 4.284 -4.037 1.00 90.00 89 LEU A O 1
ATOM 662 N N . PHE A 1 90 ? 0.030 2.854 -3.791 1.00 89.25 90 PHE A N 1
ATOM 663 C CA . PHE A 1 90 ? 0.747 1.669 -4.252 1.00 89.25 90 PHE A CA 1
ATOM 664 C C . PHE A 1 90 ? 1.217 1.820 -5.702 1.00 89.25 90 PHE A C 1
ATOM 666 O O . PHE A 1 90 ? 2.402 1.648 -5.972 1.00 89.25 90 PHE A O 1
ATOM 673 N N . CYS A 1 91 ? 0.324 2.203 -6.621 1.00 93.38 91 CYS A N 1
ATOM 674 C CA . CYS A 1 91 ? 0.672 2.397 -8.027 1.00 93.38 91 CYS A CA 1
ATOM 675 C C . CYS A 1 91 ? 1.760 3.459 -8.207 1.00 93.38 91 CYS A C 1
ATOM 677 O O . CYS A 1 91 ? 2.689 3.245 -8.974 1.00 93.38 91 CYS A O 1
ATOM 679 N N . TYR A 1 92 ? 1.681 4.575 -7.480 1.00 92.50 92 TYR A N 1
ATOM 680 C CA . TYR A 1 92 ? 2.677 5.636 -7.583 1.00 92.50 92 TYR A CA 1
ATOM 681 C C . TYR A 1 92 ? 4.075 5.169 -7.162 1.00 92.50 92 TYR A C 1
ATOM 683 O O . TYR A 1 92 ? 5.049 5.427 -7.866 1.00 92.50 92 TYR A O 1
ATOM 691 N N . ILE A 1 93 ? 4.178 4.449 -6.042 1.00 88.19 93 ILE A N 1
ATOM 692 C CA . ILE A 1 93 ? 5.468 4.011 -5.499 1.00 88.19 93 ILE A CA 1
ATOM 693 C C . ILE A 1 93 ? 5.991 2.779 -6.251 1.00 88.19 93 ILE A C 1
ATOM 695 O O . ILE A 1 93 ? 7.073 2.828 -6.827 1.00 88.19 93 ILE A O 1
ATOM 699 N N . ALA A 1 94 ? 5.227 1.683 -6.244 1.00 88.06 94 ALA A N 1
ATOM 700 C CA . ALA A 1 94 ? 5.689 0.360 -6.669 1.00 88.06 94 ALA A CA 1
ATOM 701 C C . ALA A 1 94 ? 5.556 0.106 -8.178 1.00 88.06 94 ALA A C 1
ATOM 703 O O . ALA A 1 94 ? 6.253 -0.752 -8.708 1.00 88.06 94 ALA A O 1
ATOM 704 N N . MET A 1 95 ? 4.670 0.836 -8.862 1.00 90.75 95 MET A N 1
ATOM 705 C CA . MET A 1 95 ? 4.426 0.681 -10.305 1.00 90.75 95 MET A CA 1
ATOM 706 C C . MET A 1 95 ? 4.844 1.912 -11.127 1.00 90.75 95 MET A C 1
ATOM 708 O O . MET A 1 95 ? 4.836 1.857 -12.352 1.00 90.75 95 MET A O 1
ATOM 712 N N . GLY A 1 96 ? 5.195 3.023 -10.471 1.00 92.25 96 GLY A N 1
ATOM 713 C CA . GLY A 1 96 ? 5.590 4.280 -11.106 1.00 92.25 96 GLY A CA 1
ATOM 714 C C . GLY A 1 96 ? 7.046 4.630 -10.818 1.00 92.25 96 GLY A C 1
ATOM 715 O O . GLY A 1 96 ? 7.920 4.375 -11.639 1.00 92.25 96 GLY A O 1
ATOM 716 N N . ILE A 1 97 ? 7.304 5.212 -9.643 1.00 90.69 97 ILE A N 1
ATOM 717 C CA . ILE A 1 97 ? 8.621 5.749 -9.264 1.00 90.69 97 ILE A CA 1
ATOM 718 C C . ILE A 1 97 ? 9.703 4.665 -9.228 1.00 90.69 97 ILE A C 1
ATOM 720 O O . ILE A 1 97 ? 10.777 4.868 -9.789 1.00 90.69 97 ILE A O 1
ATOM 724 N N . ALA A 1 98 ? 9.450 3.531 -8.570 1.00 88.69 98 ALA A N 1
ATOM 725 C CA . ALA A 1 98 ? 10.485 2.514 -8.412 1.00 88.69 98 ALA A CA 1
ATOM 726 C C . ALA A 1 98 ? 10.857 1.819 -9.739 1.00 88.69 98 ALA A C 1
ATOM 728 O O . ALA A 1 98 ? 12.049 1.773 -10.039 1.00 88.69 98 ALA A O 1
ATOM 729 N N . PRO A 1 99 ? 9.907 1.381 -10.593 1.00 90.00 99 PRO A N 1
ATOM 730 C CA . PRO A 1 99 ? 10.240 0.885 -11.930 1.00 90.00 99 PRO A CA 1
ATOM 731 C C . PRO A 1 99 ? 10.950 1.923 -12.805 1.00 90.00 99 PRO A C 1
ATOM 733 O O . PRO A 1 99 ? 11.889 1.567 -13.509 1.00 90.00 99 PRO A O 1
ATOM 736 N N . LEU A 1 100 ? 10.566 3.205 -12.720 1.00 91.69 100 LEU A N 1
ATOM 737 C CA . LEU A 1 100 ? 11.261 4.279 -13.436 1.00 91.69 100 LEU A CA 1
ATOM 738 C C . LEU A 1 100 ? 12.732 4.375 -13.002 1.00 91.69 100 LEU A C 1
ATOM 740 O O . LEU A 1 100 ? 13.613 4.447 -13.853 1.00 91.69 100 LEU A O 1
ATOM 744 N N . ALA A 1 101 ? 13.005 4.319 -11.694 1.00 89.56 101 ALA A N 1
ATOM 745 C CA . ALA A 1 101 ? 14.370 4.306 -11.170 1.00 89.56 101 ALA A CA 1
ATOM 746 C C . ALA A 1 101 ? 15.150 3.062 -11.629 1.00 89.56 101 ALA A C 1
ATOM 748 O O . ALA A 1 101 ? 16.305 3.181 -12.023 1.00 89.56 101 ALA A O 1
ATOM 749 N N . GLN A 1 102 ? 14.509 1.890 -11.631 1.00 89.25 102 GLN A N 1
ATOM 750 C CA . GLN A 1 102 ? 15.105 0.638 -12.112 1.00 89.25 102 GLN A CA 1
ATOM 751 C C . GLN A 1 102 ? 15.471 0.710 -13.596 1.00 89.25 102 GLN A C 1
ATOM 753 O O . GLN A 1 102 ? 16.547 0.262 -13.979 1.00 89.25 102 GLN A O 1
ATOM 758 N N . THR A 1 103 ? 14.616 1.316 -14.424 1.00 90.00 103 THR A N 1
ATOM 759 C CA . THR A 1 103 ? 14.910 1.529 -15.845 1.00 90.00 103 THR A CA 1
ATOM 760 C C . THR A 1 103 ? 16.033 2.533 -16.048 1.00 90.00 103 THR A C 1
ATOM 762 O O . THR A 1 103 ? 16.915 2.247 -16.841 1.00 90.00 103 THR A O 1
ATOM 765 N N . VAL A 1 104 ? 16.033 3.674 -15.348 1.00 90.44 104 VAL A N 1
ATOM 766 C CA . VAL A 1 104 ? 17.086 4.703 -15.479 1.00 90.44 104 VAL A CA 1
ATOM 767 C C . VAL A 1 104 ? 18.452 4.158 -15.066 1.00 90.44 104 VAL A C 1
ATOM 769 O O . VAL A 1 104 ? 19.449 4.387 -15.746 1.00 90.44 104 VAL A O 1
ATOM 772 N N . LEU A 1 105 ? 18.500 3.413 -13.963 1.00 88.06 105 LEU A N 1
ATOM 773 C CA . LEU A 1 105 ? 19.738 2.858 -13.420 1.00 88.06 105 LEU A CA 1
ATOM 774 C C . LEU A 1 105 ? 20.158 1.535 -14.084 1.00 88.06 105 LEU A C 1
ATOM 776 O O . LEU A 1 105 ? 21.200 1.004 -13.716 1.00 88.06 105 LEU A O 1
ATOM 780 N N . ASP A 1 106 ? 19.355 1.003 -15.014 1.00 86.31 106 ASP A N 1
ATOM 781 C CA . ASP A 1 106 ? 19.476 -0.352 -15.585 1.00 86.31 106 ASP A CA 1
ATOM 782 C C . ASP A 1 106 ? 19.725 -1.436 -14.523 1.00 86.31 106 ASP A C 1
ATOM 784 O O . ASP A 1 106 ? 20.520 -2.361 -14.675 1.00 86.31 106 ASP A O 1
ATOM 788 N N . SER A 1 107 ? 19.061 -1.283 -13.381 1.00 83.31 107 SER A N 1
ATOM 789 C CA . SER A 1 107 ? 19.266 -2.117 -12.206 1.00 83.31 107 SER A CA 1
ATOM 790 C C . SER A 1 107 ? 17.916 -2.620 -11.742 1.00 83.31 107 SER A C 1
ATOM 792 O O . SER A 1 107 ? 17.065 -1.857 -11.282 1.00 83.31 107 SER A O 1
ATOM 794 N N . THR A 1 108 ? 17.713 -3.926 -11.891 1.00 80.44 108 THR A N 1
ATOM 795 C CA . THR A 1 108 ? 16.505 -4.609 -11.438 1.00 80.44 108 THR A CA 1
ATOM 796 C C . THR A 1 108 ? 16.856 -5.554 -10.293 1.00 80.44 108 THR A C 1
ATOM 798 O O . THR A 1 108 ? 17.883 -6.232 -10.341 1.00 80.44 108 THR A O 1
ATOM 801 N N . PRO A 1 109 ? 16.023 -5.620 -9.244 1.00 73.62 109 PRO A N 1
ATOM 802 C CA . PRO A 1 109 ? 16.301 -6.487 -8.101 1.00 73.62 109 PRO A CA 1
ATOM 803 C C . PRO A 1 109 ? 16.138 -7.973 -8.409 1.00 73.62 109 PRO A C 1
ATOM 805 O O . PRO A 1 109 ? 16.753 -8.821 -7.766 1.00 73.62 109 PRO A O 1
ATOM 808 N N . THR A 1 110 ? 15.240 -8.287 -9.337 1.00 78.12 110 THR A N 1
ATOM 809 C CA . THR A 1 110 ? 15.026 -9.624 -9.865 1.00 78.12 110 THR A CA 1
ATOM 810 C C . THR A 1 110 ? 15.368 -9.578 -11.346 1.00 78.12 110 THR A C 1
ATOM 812 O O . THR A 1 110 ? 14.785 -8.762 -12.066 1.00 78.12 110 THR A O 1
ATOM 815 N N . PRO A 1 111 ? 16.313 -10.413 -11.811 1.00 79.31 111 PRO A N 1
ATOM 816 C CA . PRO A 1 111 ? 16.655 -10.458 -13.221 1.00 79.31 111 PRO A CA 1
ATOM 817 C C . PRO A 1 111 ? 15.406 -10.705 -14.068 1.00 79.31 111 PRO A C 1
ATOM 819 O O . PRO A 1 111 ? 14.628 -11.629 -13.804 1.00 79.31 111 PRO A O 1
ATOM 822 N N . VAL A 1 112 ? 15.204 -9.858 -15.075 1.00 80.69 112 VAL A N 1
ATOM 823 C CA . VAL A 1 112 ? 14.172 -10.077 -16.086 1.00 80.69 112 VAL A CA 1
ATOM 824 C C . VAL A 1 112 ? 14.757 -11.019 -17.131 1.00 80.69 112 VAL A C 1
ATOM 826 O O . VAL A 1 112 ? 15.718 -10.670 -17.809 1.00 80.69 112 VAL A O 1
ATOM 829 N N . VAL A 1 113 ? 14.211 -12.232 -17.215 1.00 82.44 113 VAL A N 1
ATOM 830 C CA . VAL A 1 113 ? 14.753 -13.316 -18.059 1.00 82.44 113 VAL A CA 1
ATOM 831 C C . VAL A 1 113 ? 14.326 -13.153 -19.524 1.00 82.44 113 VAL A C 1
ATOM 833 O O . VAL A 1 113 ? 15.006 -13.621 -20.434 1.00 82.44 113 VAL A O 1
ATOM 836 N N . GLY A 1 114 ? 13.196 -12.481 -19.761 1.00 81.81 114 GLY A N 1
ATOM 837 C CA . GLY A 1 114 ? 12.662 -12.222 -21.097 1.00 81.81 114 GLY A CA 1
ATOM 838 C C . GLY A 1 114 ? 13.352 -11.061 -21.832 1.00 81.81 114 GLY A C 1
ATOM 839 O O . GLY A 1 114 ? 14.030 -10.236 -21.215 1.00 81.81 114 GLY A O 1
ATOM 840 N N . PRO A 1 115 ? 13.163 -10.950 -23.161 1.00 88.12 115 PRO A N 1
ATOM 841 C CA . PRO A 1 115 ? 13.638 -9.808 -23.939 1.00 88.12 115 PRO A CA 1
ATOM 842 C C . PRO A 1 115 ? 13.047 -8.487 -23.432 1.00 88.12 115 PRO A C 1
ATOM 844 O O . PRO A 1 115 ? 11.951 -8.445 -22.876 1.00 88.12 115 PRO A O 1
ATOM 847 N N . ARG A 1 116 ? 13.710 -7.363 -23.734 1.00 87.06 116 ARG A N 1
ATOM 848 C CA . ARG A 1 116 ? 13.252 -6.011 -23.350 1.00 87.06 116 ARG A CA 1
ATOM 849 C C . ARG A 1 116 ? 11.807 -5.699 -23.775 1.00 87.06 116 ARG A C 1
ATOM 851 O O . ARG A 1 116 ? 11.110 -4.952 -23.090 1.00 87.06 116 ARG A O 1
ATOM 858 N N . ALA A 1 117 ? 11.336 -6.307 -24.867 1.00 89.12 117 ALA A N 1
ATOM 859 C CA . ALA A 1 117 ? 9.948 -6.220 -25.322 1.00 89.12 117 ALA A CA 1
ATOM 860 C C . ALA A 1 117 ? 8.927 -6.704 -24.270 1.00 89.12 117 ALA A C 1
ATOM 862 O O . ALA A 1 117 ? 7.822 -6.166 -24.202 1.00 89.12 117 ALA A O 1
ATOM 863 N N . ASP A 1 118 ? 9.296 -7.657 -23.411 1.00 90.38 118 ASP A N 1
ATOM 864 C CA . ASP A 1 118 ? 8.433 -8.154 -22.336 1.00 90.38 118 ASP A CA 1
ATOM 865 C C . ASP A 1 118 ? 8.296 -7.122 -21.210 1.00 90.38 118 ASP A C 1
ATOM 867 O O . ASP A 1 118 ? 7.205 -6.938 -20.674 1.00 90.38 118 ASP A O 1
ATOM 871 N N . THR A 1 119 ? 9.351 -6.352 -20.920 1.00 90.19 119 THR A N 1
ATOM 872 C CA . THR A 1 119 ? 9.294 -5.206 -19.994 1.00 90.19 119 THR A CA 1
ATOM 873 C C . THR A 1 119 ? 8.415 -4.077 -20.535 1.00 90.19 119 THR A C 1
ATOM 875 O O . THR A 1 119 ? 7.660 -3.458 -19.778 1.00 90.19 119 THR A O 1
ATOM 878 N N . VAL A 1 120 ? 8.471 -3.814 -21.847 1.00 93.69 120 VAL A N 1
ATOM 879 C CA . VAL A 1 120 ? 7.569 -2.858 -22.516 1.00 93.69 120 VAL A CA 1
ATOM 880 C C . VAL A 1 120 ? 6.119 -3.329 -22.396 1.00 93.69 120 VAL A C 1
ATOM 882 O O . VAL A 1 120 ? 5.259 -2.554 -21.977 1.00 93.69 120 VAL A O 1
ATOM 885 N N . LEU A 1 121 ? 5.850 -4.604 -22.695 1.00 93.38 121 LEU A N 1
ATOM 886 C CA . LEU A 1 121 ? 4.516 -5.192 -22.579 1.00 93.38 121 LEU A CA 1
ATOM 887 C C . LEU A 1 121 ? 3.997 -5.141 -21.138 1.00 93.38 121 LEU A C 1
ATOM 889 O O . LEU A 1 121 ? 2.868 -4.715 -20.913 1.00 93.38 121 LEU A O 1
ATOM 893 N N . ALA A 1 122 ? 4.820 -5.511 -20.156 1.00 93.06 122 ALA A N 1
ATOM 894 C CA . ALA A 1 122 ? 4.467 -5.426 -18.743 1.00 93.06 122 ALA A CA 1
ATOM 895 C C . ALA A 1 122 ? 4.127 -3.986 -18.333 1.00 93.06 122 ALA A C 1
ATOM 897 O O . ALA A 1 122 ? 3.093 -3.750 -17.710 1.00 93.06 122 ALA A O 1
ATOM 898 N N . SER A 1 123 ? 4.939 -3.010 -18.748 1.00 94.00 123 SER A N 1
ATOM 899 C CA . SER A 1 123 ? 4.698 -1.590 -18.459 1.00 94.00 123 SER A CA 1
ATOM 900 C C . SER A 1 123 ? 3.392 -1.095 -19.102 1.00 94.00 123 SER A C 1
ATOM 902 O O . SER A 1 123 ? 2.623 -0.363 -18.477 1.00 94.00 123 SER A O 1
ATOM 904 N N . ALA A 1 124 ? 3.090 -1.545 -20.325 1.00 96.06 124 ALA A N 1
ATOM 905 C CA . ALA A 1 124 ? 1.830 -1.246 -21.002 1.00 96.06 124 ALA A CA 1
ATOM 906 C C . ALA A 1 124 ? 0.622 -1.878 -20.287 1.00 96.06 124 ALA A C 1
ATOM 908 O O . ALA A 1 124 ? -0.396 -1.211 -20.105 1.00 96.06 124 ALA A O 1
ATOM 909 N N . LEU A 1 125 ? 0.735 -3.131 -19.833 1.00 95.56 125 LEU A N 1
ATOM 910 C CA . LEU A 1 125 ? -0.313 -3.827 -19.079 1.00 95.56 125 LEU A CA 1
ATOM 911 C C . LEU A 1 125 ? -0.576 -3.173 -17.717 1.00 95.56 125 LEU A C 1
ATOM 913 O O . LEU A 1 125 ? -1.734 -3.033 -17.324 1.00 95.56 125 LEU A O 1
ATOM 917 N N . VAL A 1 126 ? 0.471 -2.721 -17.020 1.00 95.25 126 VAL A N 1
ATOM 918 C CA . VAL A 1 126 ? 0.345 -1.946 -15.775 1.00 95.25 126 VAL A CA 1
ATOM 919 C C . VAL A 1 126 ? -0.447 -0.665 -16.026 1.00 95.25 126 VAL A C 1
ATOM 921 O O . VAL A 1 126 ? -1.436 -0.408 -15.333 1.00 95.25 126 VAL A O 1
ATOM 924 N N . LEU A 1 127 ? -0.060 0.119 -17.037 1.00 96.19 127 LEU A N 1
ATOM 925 C CA . LEU A 1 127 ? -0.758 1.356 -17.378 1.00 96.19 127 LEU A CA 1
ATOM 926 C C . LEU A 1 127 ? -2.214 1.084 -17.787 1.00 96.19 127 LEU A C 1
ATOM 928 O O . LEU A 1 127 ? -3.124 1.768 -17.317 1.00 96.19 127 LEU A O 1
ATOM 932 N N . ALA A 1 128 ? -2.454 0.047 -18.592 1.00 97.00 128 ALA A N 1
ATOM 933 C CA . ALA A 1 128 ? -3.793 -0.376 -18.986 1.00 97.00 128 ALA A CA 1
ATOM 934 C C . ALA A 1 128 ? -4.648 -0.778 -17.773 1.00 97.00 128 ALA A C 1
ATOM 936 O O . ALA A 1 128 ? -5.797 -0.353 -17.668 1.00 97.00 128 ALA A O 1
ATOM 937 N N . GLY A 1 129 ? -4.091 -1.530 -16.820 1.00 95.75 129 GLY A N 1
ATOM 938 C CA . GLY A 1 129 ? -4.769 -1.909 -15.578 1.00 95.75 129 GLY A CA 1
ATOM 939 C C . GLY A 1 129 ? -5.110 -0.703 -14.700 1.00 95.75 129 GLY A C 1
ATOM 940 O O . GLY A 1 129 ? -6.213 -0.615 -14.155 1.00 95.75 129 GLY A O 1
ATOM 941 N N . ILE A 1 130 ? -4.203 0.272 -14.620 1.00 95.94 130 ILE A N 1
ATOM 942 C CA . ILE A 1 130 ? -4.428 1.539 -13.917 1.00 95.94 130 ILE A CA 1
ATOM 943 C C . ILE A 1 130 ? -5.570 2.338 -14.560 1.00 95.94 130 ILE A C 1
ATOM 945 O O . ILE A 1 130 ? -6.462 2.824 -13.856 1.00 95.94 130 ILE A O 1
ATOM 949 N N . VAL A 1 131 ? -5.578 2.449 -15.890 1.00 96.25 131 VAL A N 1
ATOM 950 C CA . VAL A 1 131 ? -6.646 3.127 -16.636 1.00 96.25 131 VAL A CA 1
ATOM 951 C C . VAL A 1 131 ? -7.972 2.384 -16.473 1.00 96.25 131 VAL A C 1
ATOM 953 O O . VAL A 1 131 ? -8.990 3.012 -16.188 1.00 96.25 131 VAL A O 1
ATOM 956 N N . ALA A 1 132 ? -7.975 1.053 -16.570 1.00 96.50 132 ALA A N 1
ATOM 957 C CA . ALA A 1 132 ? -9.165 0.229 -16.377 1.00 96.50 132 ALA A CA 1
ATOM 958 C C . ALA A 1 132 ? -9.759 0.400 -14.970 1.00 96.50 132 ALA A C 1
ATOM 960 O O . ALA A 1 132 ? -10.976 0.551 -14.827 1.00 96.50 132 ALA A O 1
ATOM 961 N N . PHE A 1 133 ? -8.916 0.446 -13.931 1.00 94.88 133 PHE A N 1
ATOM 962 C CA . PHE A 1 133 ? -9.359 0.736 -12.568 1.00 94.88 133 PHE A CA 1
ATOM 963 C C . PHE A 1 133 ? -10.018 2.115 -12.468 1.00 94.88 133 PHE A C 1
ATOM 965 O O . PHE A 1 133 ? -11.083 2.250 -11.858 1.00 94.88 133 PHE A O 1
ATOM 972 N N . ASP A 1 134 ? -9.418 3.145 -13.069 1.00 94.12 134 ASP A N 1
ATOM 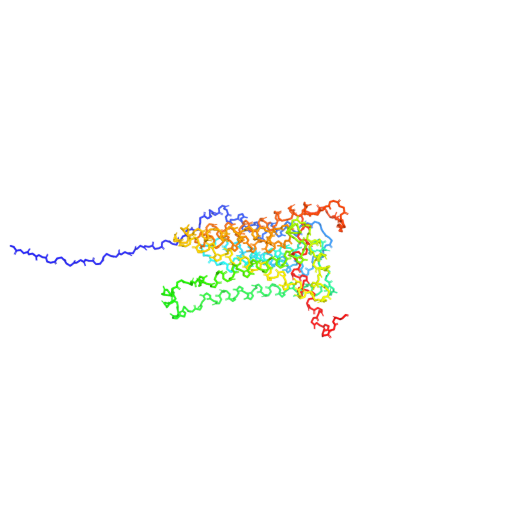973 C CA . ASP A 1 134 ? -9.958 4.502 -13.016 1.00 94.12 134 ASP A CA 1
ATOM 974 C C . ASP A 1 134 ? -11.279 4.631 -13.784 1.00 94.12 134 ASP A C 1
ATOM 976 O O . ASP A 1 134 ? -12.245 5.186 -13.257 1.00 94.12 134 ASP A O 1
ATOM 980 N N . VAL A 1 135 ? -11.369 4.036 -14.977 1.00 94.06 135 VAL A N 1
ATOM 981 C CA . VAL A 1 135 ? -12.613 3.941 -15.754 1.00 94.06 135 VAL A CA 1
ATOM 982 C C . VAL A 1 135 ? -13.686 3.216 -14.943 1.00 94.06 135 VAL A C 1
ATOM 984 O O . VAL A 1 135 ? -14.794 3.730 -14.795 1.00 94.06 135 VAL A O 1
ATOM 987 N N . GLY A 1 136 ? -13.359 2.080 -14.324 1.00 92.25 136 GLY A N 1
ATOM 988 C CA . GLY A 1 136 ? -14.274 1.363 -13.435 1.00 92.25 136 GLY A CA 1
ATOM 989 C C . GLY A 1 136 ? -14.741 2.224 -12.256 1.00 92.25 136 GLY A C 1
ATOM 990 O O . GLY A 1 136 ? -15.933 2.271 -11.937 1.00 92.25 136 GLY A O 1
ATOM 991 N N . ALA A 1 137 ? -13.830 2.982 -11.645 1.00 88.94 137 ALA A N 1
ATOM 992 C CA . ALA A 1 137 ? -14.141 3.905 -10.562 1.00 88.94 137 ALA A CA 1
ATOM 993 C C . ALA A 1 137 ? -15.003 5.096 -11.014 1.00 88.94 137 ALA A C 1
ATOM 995 O O . ALA A 1 137 ? -15.779 5.615 -10.207 1.00 88.94 137 ALA A O 1
ATOM 996 N N . LEU A 1 138 ? -14.877 5.547 -12.264 1.00 88.19 138 LEU A N 1
ATOM 997 C CA . LEU A 1 138 ? -15.703 6.595 -12.867 1.00 88.19 138 LEU A CA 1
ATOM 998 C C . LEU A 1 138 ? -17.098 6.071 -13.216 1.00 88.19 138 LEU A C 1
ATOM 1000 O O . LEU A 1 138 ? -18.091 6.681 -12.819 1.00 88.19 138 LEU A O 1
ATOM 1004 N N . LEU A 1 139 ? -17.198 4.911 -13.863 1.00 89.62 139 LEU A N 1
ATOM 1005 C CA . LEU A 1 139 ? -18.473 4.265 -14.189 1.00 89.62 139 LEU A CA 1
ATOM 1006 C C . LEU A 1 139 ? -19.282 3.949 -12.922 1.00 89.62 139 LEU A C 1
ATOM 1008 O O . LEU A 1 139 ? -20.486 4.197 -12.865 1.00 89.62 139 LEU A O 1
ATOM 1012 N N . ALA A 1 140 ? -18.618 3.500 -11.854 1.00 86.00 140 ALA A N 1
ATOM 1013 C CA . ALA A 1 140 ? -19.263 3.236 -10.569 1.00 86.00 140 ALA A CA 1
ATOM 1014 C C . ALA A 1 140 ? -19.860 4.492 -9.903 1.00 86.00 140 ALA A C 1
ATOM 1016 O O . ALA A 1 140 ? -20.795 4.367 -9.111 1.00 86.00 140 ALA A O 1
ATOM 1017 N N . ARG A 1 141 ? -19.361 5.702 -10.209 1.00 79.19 141 ARG A N 1
ATOM 1018 C CA . ARG A 1 141 ? -19.927 6.962 -9.680 1.00 79.19 141 ARG A CA 1
ATOM 1019 C C . ARG A 1 141 ? -21.280 7.305 -10.301 1.00 79.19 141 ARG A C 1
ATOM 1021 O O . ARG A 1 141 ? -22.078 7.950 -9.633 1.00 79.19 141 ARG A O 1
ATOM 1028 N N . HIS A 1 142 ? -21.518 6.872 -11.537 1.00 76.62 142 HIS A N 1
ATOM 1029 C CA . HIS A 1 142 ? -22.729 7.179 -12.302 1.00 76.62 142 HIS A CA 1
ATOM 1030 C C . HIS A 1 142 ? -23.828 6.129 -12.126 1.00 76.62 142 HIS A C 1
ATOM 1032 O O . HIS A 1 142 ? -24.951 6.333 -12.581 1.00 76.62 142 HIS A O 1
ATOM 1038 N N . ARG A 1 143 ? -23.540 5.005 -11.452 1.00 74.38 143 ARG A N 1
ATOM 1039 C CA . ARG A 1 143 ? -24.576 4.016 -11.151 1.00 74.38 143 ARG A CA 1
ATOM 1040 C C . ARG A 1 143 ? -25.619 4.635 -10.212 1.00 74.38 143 ARG A C 1
ATOM 1042 O O . ARG A 1 143 ? -25.232 5.150 -9.155 1.00 74.38 143 ARG A O 1
ATOM 1049 N N . PRO A 1 144 ? -26.922 4.564 -10.555 1.00 68.62 144 PRO A N 1
ATOM 1050 C CA . PRO A 1 144 ? -27.971 5.038 -9.668 1.00 68.62 144 PRO A CA 1
ATOM 1051 C C . PRO A 1 144 ? -27.836 4.317 -8.324 1.00 68.62 144 PRO A C 1
ATOM 1053 O O . PRO A 1 144 ? -27.470 3.134 -8.294 1.00 68.62 144 PRO A O 1
ATOM 1056 N N . PRO A 1 145 ? -28.074 5.005 -7.195 1.00 59.66 145 PRO A N 1
ATOM 1057 C CA . PRO A 1 145 ? -28.054 4.349 -5.903 1.00 59.66 145 PRO A CA 1
ATOM 1058 C C . PRO A 1 145 ? -29.099 3.233 -5.946 1.00 59.66 145 PRO A C 1
ATOM 1060 O O . PRO A 1 145 ? -30.297 3.504 -5.982 1.00 59.66 145 PRO A O 1
ATOM 1063 N N . LEU A 1 146 ? -28.649 1.973 -5.973 1.00 58.75 146 LEU A N 1
ATOM 1064 C CA . LEU A 1 146 ? -29.533 0.825 -5.793 1.00 58.75 146 LEU A CA 1
ATOM 1065 C C . LEU A 1 146 ? -30.393 1.118 -4.557 1.00 58.75 146 LEU A C 1
ATOM 1067 O O . LEU A 1 146 ? -29.852 1.596 -3.555 1.00 58.75 146 LEU A O 1
ATOM 1071 N N . ARG A 1 147 ? -31.705 0.836 -4.605 1.00 54.38 147 ARG A N 1
ATOM 1072 C CA . ARG A 1 147 ? -32.655 1.004 -3.476 1.00 54.38 147 ARG A CA 1
ATOM 1073 C C . ARG A 1 147 ? -32.092 0.491 -2.130 1.00 54.38 147 ARG A C 1
ATOM 1075 O O . ARG A 1 147 ? -32.445 1.008 -1.073 1.00 54.38 147 ARG A O 1
ATOM 1082 N N . SER A 1 148 ? -31.125 -0.428 -2.186 1.00 53.78 148 SER A N 1
ATOM 1083 C CA . SER A 1 148 ? -30.211 -0.831 -1.108 1.00 53.78 148 SER A CA 1
ATOM 1084 C C . SER A 1 148 ? -29.621 0.316 -0.268 1.00 53.78 148 SER A C 1
ATOM 1086 O O . SER A 1 148 ? -29.528 0.152 0.938 1.00 53.78 148 SER A O 1
ATOM 1088 N N . ARG A 1 149 ? -29.270 1.497 -0.809 1.00 52.69 149 ARG A N 1
ATOM 1089 C CA . ARG A 1 149 ? -28.659 2.587 -0.006 1.00 52.69 149 ARG A CA 1
ATOM 1090 C C . ARG A 1 149 ? -29.609 3.218 1.021 1.00 52.69 149 ARG A C 1
ATOM 1092 O O . ARG A 1 149 ? -29.152 3.674 2.068 1.00 52.69 149 ARG A O 1
ATOM 1099 N N . MET A 1 150 ? -30.919 3.234 0.758 1.00 52.06 150 MET A N 1
ATOM 1100 C CA . MET A 1 150 ? -31.919 3.644 1.760 1.00 52.06 150 MET A CA 1
ATOM 1101 C C . MET A 1 150 ? -32.052 2.597 2.878 1.00 52.06 150 MET A C 1
ATOM 1103 O O . MET A 1 150 ? -32.218 2.957 4.045 1.00 52.06 150 MET A O 1
ATOM 1107 N N . TYR A 1 151 ? -31.893 1.315 2.535 1.00 48.69 151 TYR A N 1
ATOM 1108 C CA . TYR A 1 151 ? -31.889 0.200 3.486 1.00 48.69 151 TYR A CA 1
ATOM 1109 C C . TYR A 1 151 ? -30.566 0.114 4.279 1.00 48.69 151 TYR A C 1
ATOM 1111 O O . TYR A 1 151 ? -30.565 -0.137 5.480 1.00 48.69 151 TYR A O 1
ATOM 1119 N N . GLU A 1 152 ? -29.427 0.428 3.652 1.00 52.09 152 GLU A N 1
ATOM 1120 C CA . GLU A 1 152 ? -28.095 0.481 4.274 1.00 52.09 152 GLU A CA 1
ATOM 1121 C C . GLU A 1 152 ? -27.977 1.576 5.330 1.00 52.09 152 GLU A C 1
ATOM 1123 O O . GLU A 1 152 ? -27.241 1.404 6.299 1.00 52.09 152 GLU A O 1
ATOM 1128 N N . ARG A 1 153 ? -28.740 2.670 5.203 1.00 54.88 153 ARG A N 1
ATOM 1129 C CA . ARG A 1 153 ? -28.796 3.723 6.229 1.00 54.88 153 ARG A CA 1
ATOM 1130 C C . ARG A 1 153 ? -29.340 3.209 7.572 1.00 54.88 153 ARG A C 1
ATOM 1132 O O . ARG A 1 153 ? -29.050 3.812 8.600 1.00 54.88 153 ARG A O 1
ATOM 1139 N N . HIS A 1 154 ? -30.064 2.086 7.552 1.00 51.78 154 HIS A N 1
ATOM 1140 C CA . HIS A 1 154 ? -30.614 1.393 8.719 1.00 51.78 154 HIS A CA 1
ATOM 1141 C C . HIS A 1 154 ? -29.882 0.089 9.053 1.00 51.78 154 HIS A C 1
ATOM 1143 O O . HIS A 1 154 ? -30.239 -0.581 10.023 1.00 51.78 154 HIS A O 1
ATOM 1149 N N . ARG A 1 155 ? -28.859 -0.303 8.279 1.00 55.34 155 ARG A N 1
ATOM 1150 C CA . ARG A 1 155 ? -28.131 -1.538 8.566 1.00 55.34 155 ARG A CA 1
ATOM 1151 C C . ARG A 1 155 ? -27.308 -1.313 9.836 1.00 55.34 155 ARG A C 1
ATOM 1153 O O . ARG A 1 155 ? -26.526 -0.357 9.884 1.00 55.34 155 ARG A O 1
ATOM 1160 N N . PRO A 1 156 ? -27.476 -2.152 10.873 1.00 61.34 156 PRO A N 1
ATOM 1161 C CA . PRO A 1 156 ? -26.686 -2.012 12.081 1.00 61.34 156 PRO A CA 1
ATOM 1162 C C . PRO A 1 156 ? -25.199 -2.071 11.707 1.00 61.34 156 PRO A C 1
ATOM 1164 O O . PRO A 1 156 ? -24.824 -2.825 10.800 1.00 61.34 156 PRO A O 1
ATOM 1167 N N . PRO A 1 157 ? -24.344 -1.261 12.355 1.00 66.19 157 PRO A N 1
ATOM 1168 C CA . PRO A 1 157 ? -22.917 -1.275 12.073 1.00 66.19 157 PRO A CA 1
ATOM 1169 C C . PRO A 1 157 ? -22.392 -2.704 12.214 1.00 66.19 157 PRO A C 1
ATOM 1171 O O . PRO A 1 157 ? -22.764 -3.393 13.159 1.00 66.19 157 PRO A O 1
ATOM 1174 N N . ALA A 1 158 ? -21.543 -3.149 11.283 1.00 65.75 158 ALA A N 1
ATOM 1175 C CA . ALA A 1 158 ? -20.965 -4.488 11.335 1.00 65.75 158 ALA A CA 1
ATOM 1176 C C . ALA A 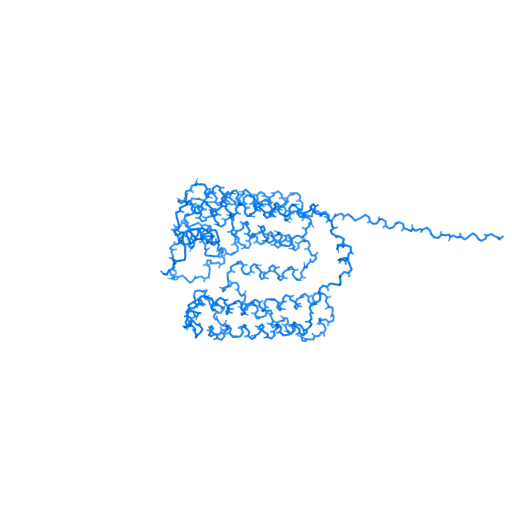1 158 ? -20.313 -4.724 12.708 1.00 65.75 158 ALA A C 1
ATOM 1178 O O . ALA A 1 158 ? -19.397 -3.997 13.107 1.00 65.75 158 ALA A O 1
ATOM 1179 N N . VAL A 1 159 ? -20.818 -5.716 13.446 1.00 73.44 159 VAL A N 1
ATOM 1180 C CA . VAL A 1 159 ? -20.330 -6.067 14.782 1.00 73.44 159 VAL A CA 1
ATOM 1181 C C . VAL A 1 159 ? -19.531 -7.356 14.682 1.00 73.44 159 VAL A C 1
ATOM 1183 O O . VAL A 1 159 ? -20.008 -8.356 14.150 1.00 73.44 159 VAL A O 1
ATOM 1186 N N . VAL A 1 160 ? -18.317 -7.351 15.225 1.00 75.94 160 VAL A N 1
ATOM 1187 C CA . VAL A 1 160 ? -17.521 -8.572 15.361 1.00 75.94 160 VAL A CA 1
ATOM 1188 C C . VAL A 1 160 ? -18.035 -9.363 16.560 1.00 75.94 160 VAL A C 1
ATOM 1190 O O . VAL A 1 160 ? -18.157 -8.836 17.669 1.00 75.94 160 VAL A O 1
ATOM 1193 N N . HIS A 1 161 ? -18.336 -10.644 16.352 1.00 86.94 161 HIS A N 1
ATOM 1194 C CA . HIS A 1 161 ? -18.784 -11.518 17.429 1.00 86.94 161 HIS A CA 1
ATOM 1195 C C . HIS A 1 161 ? -17.649 -11.756 18.437 1.00 86.94 161 HIS A C 1
ATOM 1197 O O . HIS A 1 161 ? -16.581 -12.246 18.073 1.00 86.94 161 HIS A O 1
ATOM 1203 N N . ARG A 1 162 ? -17.891 -11.480 19.726 1.00 88.38 162 ARG A N 1
ATOM 1204 C CA . ARG A 1 162 ? -16.852 -11.506 20.778 1.00 88.38 162 ARG A CA 1
ATOM 1205 C C . ARG A 1 162 ? -16.128 -12.847 20.881 1.00 88.38 162 ARG A C 1
ATOM 1207 O O . ARG A 1 162 ? -14.908 -12.873 20.920 1.00 88.38 162 ARG A O 1
ATOM 1214 N N . ARG A 1 163 ? -16.872 -13.962 20.862 1.00 91.62 163 ARG A N 1
ATOM 1215 C CA . ARG A 1 163 ? -16.273 -15.312 20.894 1.00 91.62 163 ARG A CA 1
ATOM 1216 C C . ARG A 1 163 ? -15.325 -15.552 19.716 1.00 91.62 163 ARG A C 1
ATOM 1218 O O . ARG A 1 163 ? -14.244 -16.078 19.919 1.00 91.62 163 ARG A O 1
ATOM 1225 N N . ARG A 1 164 ? -15.698 -15.106 18.511 1.00 93.81 164 ARG A N 1
ATOM 1226 C CA . ARG A 1 164 ? -14.857 -15.252 17.314 1.00 93.81 164 ARG A CA 1
ATOM 1227 C C . ARG A 1 164 ? -13.601 -14.388 17.407 1.00 93.81 164 ARG A C 1
ATOM 1229 O O . ARG A 1 164 ? -12.549 -14.831 16.978 1.00 93.81 164 ARG A O 1
ATOM 1236 N N . LEU A 1 165 ? -13.696 -13.200 18.012 1.00 93.81 165 LEU A N 1
ATOM 1237 C CA . LEU A 1 165 ? -12.528 -12.358 18.278 1.00 93.81 165 LEU A CA 1
ATOM 1238 C C . LEU A 1 165 ? -11.563 -13.014 19.272 1.00 93.81 165 LEU A C 1
ATOM 1240 O O . LEU A 1 165 ? -10.367 -13.023 19.022 1.00 93.81 165 LEU A O 1
ATOM 1244 N N . TYR A 1 166 ? -12.060 -13.600 20.365 1.00 94.94 166 TYR A N 1
ATOM 1245 C CA . TYR A 1 166 ? -11.190 -14.311 21.307 1.00 94.94 166 TYR A CA 1
ATOM 1246 C C . TYR A 1 166 ? -10.530 -15.537 20.673 1.00 94.94 166 TYR A C 1
ATOM 1248 O O . TYR A 1 166 ? -9.331 -15.722 20.844 1.00 94.94 166 TYR A O 1
ATOM 1256 N N . VAL A 1 167 ? -11.279 -16.318 19.886 1.00 95.94 167 VAL A N 1
ATOM 1257 C CA . VAL A 1 167 ? -10.714 -17.428 19.103 1.00 95.94 167 VAL A CA 1
ATOM 1258 C C . VAL A 1 167 ? -9.633 -16.919 18.151 1.00 95.94 167 VAL A C 1
ATOM 1260 O O . VAL A 1 167 ? -8.559 -17.501 18.099 1.00 95.94 167 VAL A O 1
ATOM 1263 N N . LEU A 1 168 ? -9.864 -15.798 17.461 1.00 95.69 168 LEU A N 1
ATOM 1264 C CA . LEU A 1 168 ? -8.858 -15.185 16.595 1.00 95.69 168 LEU A CA 1
ATOM 1265 C C . LEU A 1 168 ? -7.597 -14.769 17.368 1.00 95.69 168 LEU A C 1
ATOM 1267 O O . LEU A 1 168 ? -6.503 -15.003 16.875 1.00 95.69 168 LEU A O 1
ATOM 1271 N N . CYS A 1 169 ? -7.724 -14.195 18.570 1.00 95.62 169 CYS A N 1
ATOM 1272 C CA . CYS A 1 169 ? -6.562 -13.865 19.403 1.00 95.62 169 CYS A CA 1
ATOM 1273 C C . CYS A 1 169 ? -5.771 -15.116 19.810 1.00 95.62 169 CYS A C 1
ATOM 1275 O O . CYS A 1 169 ? -4.546 -15.093 19.785 1.00 95.62 169 CYS A O 1
ATOM 1277 N N . VAL A 1 170 ? -6.458 -16.205 20.169 1.00 95.56 170 VAL A N 1
ATOM 1278 C CA . VAL A 1 170 ? -5.807 -17.480 20.512 1.00 95.56 170 VAL A CA 1
ATOM 1279 C C . VAL A 1 170 ? -5.103 -18.070 19.291 1.00 95.56 170 VAL A C 1
ATOM 1281 O O . VAL A 1 170 ? -3.945 -18.457 19.391 1.00 95.56 170 VAL A O 1
ATOM 1284 N N . LEU A 1 171 ? -5.759 -18.073 18.128 1.00 95.06 171 LEU A N 1
ATOM 1285 C CA . LEU A 1 171 ? -5.160 -18.527 16.871 1.00 95.06 171 LEU A CA 1
ATOM 1286 C C . LEU A 1 171 ? -3.963 -17.666 16.460 1.00 95.06 171 LEU A C 1
ATOM 1288 O O . LEU A 1 171 ? -2.980 -18.203 15.967 1.00 95.06 171 LEU A O 1
ATOM 1292 N N . ALA A 1 172 ? -4.021 -16.353 16.686 1.00 94.81 172 ALA A N 1
ATOM 1293 C CA . ALA A 1 172 ? -2.897 -15.458 16.446 1.00 94.81 172 ALA A CA 1
ATOM 1294 C C . ALA A 1 172 ? -1.706 -15.796 17.349 1.00 94.81 172 ALA A C 1
ATOM 1296 O O . ALA A 1 172 ? -0.596 -15.928 16.852 1.00 94.81 172 ALA A O 1
ATOM 1297 N N . LEU A 1 173 ? -1.934 -15.995 18.651 1.00 94.69 173 LEU A N 1
ATOM 1298 C CA . LEU A 1 173 ? -0.878 -16.406 19.581 1.00 94.69 173 LEU A CA 1
ATOM 1299 C C . LEU A 1 173 ? -0.279 -17.760 19.196 1.00 94.69 173 LEU A C 1
ATOM 1301 O O . LEU A 1 173 ? 0.938 -17.894 19.169 1.00 94.69 173 LEU A O 1
ATOM 1305 N N . ALA A 1 174 ? -1.121 -18.741 18.862 1.00 93.69 174 ALA A N 1
ATOM 1306 C CA . ALA A 1 174 ? -0.673 -20.070 18.464 1.00 93.69 174 ALA A CA 1
ATOM 1307 C C . ALA A 1 174 ? 0.114 -20.037 17.144 1.00 93.69 174 ALA A C 1
ATOM 1309 O O . ALA A 1 174 ? 1.209 -20.583 17.074 1.00 93.69 174 ALA A O 1
ATOM 1310 N N . GLY A 1 175 ? -0.407 -19.360 16.116 1.00 91.25 175 GLY A N 1
ATOM 1311 C CA . GLY A 1 175 ? 0.236 -19.260 14.805 1.00 91.25 175 GLY A CA 1
ATOM 1312 C C . GLY A 1 175 ? 1.544 -18.472 14.847 1.00 91.25 175 GLY A C 1
ATOM 1313 O O . GLY A 1 175 ? 2.547 -18.911 14.291 1.00 91.25 175 GLY A O 1
ATOM 1314 N N . SER A 1 176 ? 1.567 -17.331 15.541 1.00 90.50 176 SER A N 1
ATOM 1315 C CA . SER A 1 176 ? 2.800 -16.565 15.740 1.00 90.50 176 SER A CA 1
ATOM 1316 C C . SER A 1 176 ? 3.802 -17.309 16.627 1.00 90.50 176 SER A C 1
ATOM 1318 O O . SER A 1 176 ? 4.996 -17.238 16.365 1.00 90.50 176 SER A O 1
ATOM 1320 N N . GLY A 1 177 ? 3.336 -18.033 17.649 1.00 90.25 177 GLY A N 1
ATOM 1321 C CA . GLY A 1 177 ? 4.184 -18.856 18.511 1.00 90.25 177 GLY A CA 1
ATOM 1322 C C . GLY A 1 177 ? 4.824 -20.021 17.759 1.00 90.25 177 GLY A C 1
ATOM 1323 O O . GLY A 1 177 ? 6.021 -20.241 17.903 1.00 90.25 177 GLY A O 1
ATOM 1324 N N . LEU A 1 178 ? 4.062 -20.706 16.899 1.00 87.56 178 LEU A N 1
ATOM 1325 C CA . LEU A 1 178 ? 4.579 -21.742 16.002 1.00 87.56 178 LEU A CA 1
ATOM 1326 C C . LEU A 1 178 ? 5.646 -21.168 15.065 1.00 87.56 178 LEU A C 1
ATOM 1328 O O . LEU A 1 178 ? 6.726 -21.732 14.945 1.00 87.56 178 LEU A O 1
ATOM 1332 N N . LEU A 1 179 ? 5.367 -20.010 14.456 1.00 85.56 179 LEU A N 1
ATOM 1333 C CA . LEU A 1 179 ? 6.329 -19.316 13.605 1.00 85.56 179 LEU A CA 1
ATOM 1334 C C . LEU A 1 179 ? 7.622 -18.991 14.378 1.00 85.56 179 LEU A C 1
ATOM 1336 O O . LEU A 1 179 ? 8.708 -19.251 13.875 1.00 85.56 179 LEU A O 1
ATOM 1340 N N . MET A 1 180 ? 7.522 -18.460 15.602 1.00 87.50 180 MET A N 1
ATOM 1341 C CA . MET A 1 180 ? 8.692 -18.181 16.446 1.00 87.50 180 MET A CA 1
ATOM 1342 C C . MET A 1 180 ? 9.462 -19.447 16.826 1.00 87.50 180 MET A C 1
ATOM 1344 O O . MET A 1 180 ? 10.686 -19.399 16.870 1.00 87.50 180 MET A O 1
ATOM 1348 N N . ALA A 1 181 ? 8.774 -20.556 17.099 1.00 85.81 181 ALA A N 1
ATOM 1349 C CA . ALA A 1 181 ? 9.412 -21.824 17.439 1.00 85.81 181 ALA A CA 1
ATOM 1350 C C . ALA A 1 181 ? 10.211 -22.391 16.254 1.00 85.81 181 ALA A C 1
ATOM 1352 O O . ALA A 1 181 ? 11.366 -22.766 16.430 1.00 85.81 181 ALA A O 1
ATOM 1353 N N . GLU A 1 182 ? 9.634 -22.374 15.050 1.00 80.12 182 GLU A N 1
ATOM 1354 C CA . GLU A 1 182 ? 10.300 -22.817 13.814 1.00 80.12 182 GLU A CA 1
ATOM 1355 C C . GLU A 1 182 ? 11.503 -21.937 13.441 1.00 80.12 182 GLU A C 1
ATOM 1357 O O . GLU A 1 182 ? 12.480 -22.420 12.879 1.00 80.12 182 GLU A O 1
ATOM 1362 N N . LEU A 1 183 ? 11.459 -20.647 13.783 1.00 74.88 183 LEU A N 1
ATOM 1363 C CA . LEU A 1 183 ? 12.556 -19.701 13.557 1.00 74.88 183 LEU A CA 1
ATOM 1364 C C . LEU A 1 183 ? 13.629 -19.725 14.659 1.00 74.88 183 LEU A C 1
ATOM 1366 O O . LEU A 1 183 ? 14.551 -18.921 14.604 1.00 74.88 183 LEU A O 1
ATOM 1370 N N . GLY A 1 184 ? 13.528 -20.592 15.671 1.00 76.50 184 GLY A N 1
ATOM 1371 C CA . GLY A 1 184 ? 14.512 -20.658 16.761 1.00 76.50 184 GLY A CA 1
ATOM 1372 C C . GLY A 1 184 ? 14.385 -19.544 17.813 1.00 76.50 184 GLY A C 1
ATOM 1373 O O . GLY A 1 184 ? 15.291 -19.343 18.619 1.00 76.50 184 GLY A O 1
ATOM 1374 N N . GLY A 1 185 ? 13.256 -18.830 17.843 1.00 81.12 185 GLY A N 1
ATOM 1375 C CA . GLY A 1 185 ? 12.901 -17.856 18.875 1.00 81.12 185 GLY A CA 1
ATOM 1376 C C . GLY A 1 185 ? 12.569 -16.449 18.353 1.00 81.12 185 GLY A C 1
ATOM 1377 O O . GLY A 1 185 ? 12.662 -16.159 17.161 1.00 81.12 185 GLY A O 1
ATOM 1378 N N . PRO A 1 186 ? 12.173 -15.524 19.251 1.00 79.56 186 PRO A N 1
ATOM 1379 C CA . PRO A 1 186 ? 11.788 -14.162 18.875 1.00 79.56 186 PRO A CA 1
ATOM 1380 C C . PRO A 1 186 ? 12.976 -13.283 18.455 1.00 79.56 186 PRO A C 1
ATOM 1382 O O . PRO A 1 186 ? 12.767 -12.286 17.770 1.00 79.56 186 PRO A O 1
ATOM 1385 N N . ALA A 1 187 ? 14.208 -13.636 18.842 1.00 77.75 187 ALA A N 1
ATOM 1386 C CA . ALA A 1 187 ? 15.413 -12.859 18.533 1.00 77.75 187 ALA A CA 1
ATOM 1387 C C . ALA A 1 187 ? 15.686 -12.764 17.022 1.00 77.75 187 ALA A C 1
ATOM 1389 O O . ALA A 1 187 ? 16.135 -11.726 16.545 1.00 77.75 187 ALA A O 1
ATOM 1390 N N . VAL A 1 188 ? 15.312 -13.794 16.260 1.00 74.56 188 VAL A N 1
ATOM 1391 C CA . VAL A 1 188 ? 15.466 -13.844 14.797 1.00 74.56 188 VAL A CA 1
ATOM 1392 C C . VAL A 1 188 ? 14.607 -12.782 14.084 1.00 74.56 188 VAL A C 1
ATOM 1394 O O . VAL A 1 188 ? 14.955 -12.302 13.013 1.00 74.56 188 VAL A O 1
ATOM 1397 N N . PHE A 1 189 ? 13.532 -12.286 14.713 1.00 74.00 189 PHE A N 1
ATOM 1398 C CA . PHE A 1 189 ? 12.746 -11.139 14.213 1.00 74.00 189 PHE A CA 1
ATOM 1399 C C . PHE A 1 189 ? 13.391 -9.769 14.472 1.00 74.00 189 PHE A C 1
ATOM 1401 O O . PHE A 1 189 ? 12.824 -8.725 14.134 1.00 74.00 189 PHE A O 1
ATOM 1408 N N . PHE A 1 190 ? 14.548 -9.750 15.121 1.00 74.81 190 PHE A N 1
ATOM 1409 C CA . PHE A 1 190 ? 15.364 -8.555 15.303 1.00 74.81 190 PHE A CA 1
ATOM 1410 C C . PHE A 1 190 ? 16.707 -8.673 14.581 1.00 74.81 190 PHE A C 1
ATOM 1412 O O . PHE A 1 190 ? 17.493 -7.730 14.629 1.00 74.81 190 PHE A O 1
ATOM 1419 N N . SER A 1 191 ? 16.940 -9.791 13.890 1.00 69.00 191 SER A N 1
ATOM 1420 C CA . SER A 1 191 ? 18.129 -10.040 13.088 1.00 69.00 191 SER A CA 1
ATOM 1421 C C . SER A 1 191 ? 17.871 -9.775 11.595 1.00 69.00 191 SER A C 1
ATOM 1423 O O . SER A 1 191 ? 16.813 -9.253 11.208 1.00 69.00 191 SER A O 1
ATOM 1425 N N . ASN A 1 192 ? 18.860 -10.043 10.738 1.00 64.69 192 ASN A N 1
ATOM 1426 C CA . ASN A 1 192 ? 18.793 -9.648 9.333 1.00 64.69 192 ASN A CA 1
ATOM 1427 C C . ASN A 1 192 ? 17.785 -10.509 8.534 1.00 64.69 192 ASN A C 1
ATOM 1429 O O . ASN A 1 192 ? 17.604 -11.699 8.772 1.00 64.69 192 ASN A O 1
ATOM 1433 N N . ARG A 1 193 ? 17.121 -9.925 7.522 1.00 61.00 193 ARG A N 1
ATOM 1434 C CA . ARG A 1 193 ? 16.090 -10.607 6.696 1.00 61.00 193 ARG A CA 1
ATOM 1435 C C . ARG A 1 193 ? 16.617 -11.865 6.007 1.00 61.00 193 ARG A C 1
ATOM 1437 O O . ARG A 1 193 ? 15.850 -12.792 5.731 1.00 61.00 193 ARG A O 1
ATOM 1444 N N . GLN A 1 194 ? 17.897 -11.842 5.672 1.00 60.81 194 GLN A N 1
ATOM 1445 C CA . GLN A 1 194 ? 18.571 -12.950 5.030 1.00 60.81 194 GLN A CA 1
ATOM 1446 C C . GLN A 1 194 ? 18.664 -14.151 5.975 1.00 60.81 194 GLN A C 1
ATOM 1448 O O . GLN A 1 194 ? 18.180 -15.216 5.612 1.00 60.81 194 GLN A O 1
ATOM 1453 N N . GLU A 1 195 ? 19.071 -13.936 7.227 1.00 62.28 195 GLU A N 1
ATOM 1454 C CA . GLU A 1 195 ? 19.089 -14.975 8.264 1.00 62.28 195 GLU A CA 1
ATOM 1455 C C . GLU A 1 195 ? 17.700 -15.558 8.526 1.00 62.28 195 GLU A C 1
ATOM 1457 O O . GLU A 1 195 ? 17.570 -16.760 8.712 1.00 62.28 195 GLU A O 1
ATOM 1462 N N . ILE A 1 196 ? 16.638 -14.744 8.480 1.00 63.56 196 ILE A N 1
ATOM 1463 C CA . ILE A 1 196 ? 15.253 -15.240 8.579 1.00 63.56 196 ILE A CA 1
ATOM 1464 C C . ILE A 1 196 ? 14.931 -16.168 7.408 1.00 63.56 196 ILE A C 1
ATOM 1466 O O . ILE A 1 196 ? 14.310 -17.207 7.603 1.00 63.56 196 ILE A O 1
ATOM 1470 N N . SER A 1 197 ? 15.324 -15.793 6.189 1.00 63.12 197 SER A N 1
ATOM 1471 C CA . SER A 1 197 ? 15.048 -16.581 4.981 1.00 63.12 197 SER A CA 1
ATOM 1472 C C . SER A 1 197 ? 15.861 -17.881 4.957 1.00 63.12 197 SER A C 1
ATOM 1474 O O . SER A 1 197 ? 15.344 -18.909 4.532 1.00 63.12 197 SER A O 1
ATOM 1476 N N . GLU A 1 198 ? 17.093 -17.844 5.464 1.00 63.81 198 GLU A N 1
ATOM 1477 C CA . GLU A 1 198 ? 17.994 -18.993 5.607 1.00 63.81 198 GLU A CA 1
ATOM 1478 C C . GLU A 1 198 ? 17.547 -19.924 6.745 1.00 63.81 198 GLU A C 1
ATOM 1480 O O . GLU A 1 198 ? 17.483 -21.136 6.566 1.00 63.81 198 GLU A O 1
ATOM 1485 N N . SER A 1 199 ? 17.111 -19.368 7.877 1.00 63.19 199 SER A N 1
ATOM 1486 C CA . SER A 1 199 ? 16.548 -20.121 9.007 1.00 63.19 199 SER A CA 1
ATOM 1487 C C . SER A 1 199 ? 15.245 -20.819 8.616 1.00 63.19 199 SER A C 1
ATOM 1489 O O . SER A 1 199 ? 15.023 -21.976 8.960 1.00 63.19 199 SER A O 1
ATOM 1491 N N . LEU A 1 200 ? 14.404 -20.154 7.816 1.00 61.91 200 LEU A N 1
ATOM 1492 C CA . LEU A 1 200 ? 13.184 -20.745 7.262 1.00 61.91 200 LEU A CA 1
ATOM 1493 C C . LEU A 1 200 ? 13.473 -21.818 6.198 1.00 61.91 200 LEU A C 1
ATOM 1495 O O . LEU A 1 200 ? 12.595 -22.632 5.932 1.00 61.91 200 LEU A O 1
ATOM 1499 N N . ALA A 1 201 ? 14.668 -21.818 5.596 1.00 59.50 201 ALA A N 1
ATOM 1500 C CA . ALA A 1 201 ? 15.150 -22.865 4.693 1.00 59.50 201 ALA A CA 1
ATOM 1501 C C . ALA A 1 201 ? 15.843 -24.029 5.435 1.00 59.50 201 ALA A C 1
ATOM 1503 O O . ALA A 1 201 ? 15.948 -25.120 4.880 1.00 59.50 201 ALA A O 1
ATOM 1504 N N . GLY A 1 202 ? 16.292 -23.815 6.678 1.00 54.62 202 GLY A N 1
ATOM 1505 C CA . GLY A 1 202 ? 16.930 -24.826 7.533 1.00 54.62 202 GLY A CA 1
ATOM 1506 C C . GLY A 1 202 ? 16.016 -25.481 8.580 1.00 54.62 202 GLY A C 1
ATOM 1507 O O . GLY A 1 202 ? 16.397 -26.496 9.159 1.00 54.62 202 GLY A O 1
ATOM 1508 N N . GLY A 1 203 ? 14.827 -24.924 8.839 1.00 58.12 203 GLY A N 1
ATOM 1509 C CA . GLY A 1 203 ? 13.861 -25.452 9.813 1.00 58.12 203 GLY A CA 1
ATOM 1510 C C . GLY A 1 203 ? 13.229 -26.793 9.411 1.00 58.12 203 GLY A C 1
ATOM 1511 O O . GLY A 1 203 ? 13.238 -27.185 8.243 1.00 58.12 203 GLY A O 1
ATOM 1512 N N . ALA A 1 204 ? 12.620 -27.499 10.369 1.00 50.06 204 ALA A N 1
ATOM 1513 C CA . ALA A 1 204 ? 12.005 -28.813 10.138 1.00 50.06 204 ALA A CA 1
ATOM 1514 C C . ALA A 1 204 ? 10.878 -28.770 9.081 1.00 50.06 204 ALA A C 1
ATOM 1516 O O . ALA A 1 204 ? 10.697 -29.722 8.323 1.00 50.06 204 ALA A O 1
ATOM 1517 N N . GLY A 1 205 ? 10.173 -27.637 8.951 1.00 46.59 205 GLY A N 1
ATOM 1518 C CA . GLY A 1 205 ? 9.200 -27.400 7.875 1.00 46.59 205 GLY A CA 1
ATOM 1519 C C . GLY A 1 205 ? 9.800 -27.180 6.474 1.00 46.59 205 GLY A C 1
ATOM 1520 O O . GLY A 1 205 ? 9.075 -27.259 5.483 1.00 46.59 205 GLY A O 1
ATOM 1521 N N . ALA A 1 206 ? 11.108 -26.925 6.368 1.00 48.53 206 ALA A N 1
ATOM 1522 C CA . ALA A 1 206 ? 11.816 -26.663 5.112 1.00 48.53 206 ALA A CA 1
ATOM 1523 C C . ALA A 1 206 ? 12.276 -27.939 4.391 1.00 48.53 206 ALA A C 1
ATOM 1525 O O . ALA A 1 206 ? 12.421 -27.948 3.169 1.00 48.53 206 ALA A O 1
ATOM 1526 N N . GLN A 1 207 ? 12.424 -29.044 5.131 1.00 47.19 207 GLN A N 1
ATOM 1527 C CA . GLN A 1 207 ? 12.720 -30.370 4.571 1.00 47.19 207 GLN A CA 1
ATOM 1528 C C . GLN A 1 207 ? 11.603 -30.869 3.637 1.00 47.19 207 GLN A C 1
ATOM 1530 O O . GLN A 1 207 ? 11.835 -31.732 2.795 1.00 47.19 207 GLN A O 1
ATOM 1535 N N . ALA A 1 208 ? 10.408 -30.273 3.719 1.00 46.38 208 ALA A N 1
ATOM 1536 C CA . ALA A 1 208 ? 9.281 -30.516 2.827 1.00 46.38 208 ALA A CA 1
ATOM 1537 C C . ALA A 1 208 ? 9.231 -29.540 1.629 1.00 46.38 208 ALA A C 1
ATOM 1539 O O . ALA A 1 208 ? 8.157 -29.048 1.295 1.00 46.38 208 ALA A O 1
ATOM 1540 N N . GLY A 1 209 ? 10.375 -29.214 1.012 1.00 47.25 209 GLY A N 1
ATOM 1541 C CA . GLY A 1 209 ? 10.538 -28.838 -0.409 1.00 47.25 209 GLY A CA 1
ATOM 1542 C C . GLY A 1 209 ? 9.648 -27.756 -1.051 1.00 47.25 209 GLY A C 1
ATOM 1543 O O . GLY A 1 209 ? 9.723 -27.574 -2.262 1.00 47.25 209 GLY A O 1
ATOM 1544 N N . SER A 1 210 ? 8.797 -27.034 -0.319 1.00 58.12 210 SER A N 1
ATOM 1545 C CA . SER A 1 210 ? 7.805 -26.136 -0.912 1.00 58.12 210 SER A CA 1
ATOM 1546 C C . SER A 1 210 ? 7.945 -24.715 -0.372 1.00 58.12 210 SER A C 1
ATOM 1548 O O . SER A 1 210 ? 7.664 -24.420 0.788 1.00 58.12 210 SER A O 1
ATOM 1550 N N . GLN A 1 211 ? 8.293 -23.786 -1.266 1.00 64.69 211 GLN A N 1
ATOM 1551 C CA . GLN A 1 211 ? 8.165 -22.338 -1.038 1.00 64.69 211 GLN A CA 1
ATOM 1552 C C . GLN A 1 211 ? 6.730 -21.944 -0.625 1.00 64.69 211 GLN A C 1
ATOM 1554 O O . GLN A 1 211 ? 6.500 -20.904 -0.012 1.00 64.69 211 GLN A O 1
ATOM 1559 N N . ALA A 1 212 ? 5.749 -22.801 -0.929 1.00 67.62 212 ALA A N 1
ATOM 1560 C CA . ALA A 1 212 ? 4.382 -22.678 -0.450 1.00 67.62 212 ALA A CA 1
ATOM 1561 C C . ALA A 1 212 ? 4.278 -22.855 1.075 1.00 67.62 212 ALA A C 1
ATOM 1563 O O . ALA A 1 212 ? 3.638 -22.032 1.725 1.00 67.62 212 ALA A O 1
ATOM 1564 N N . GLY A 1 213 ? 4.909 -23.878 1.663 1.00 70.06 213 GLY A N 1
ATOM 1565 C CA . GLY A 1 213 ? 4.847 -24.148 3.104 1.00 70.06 213 GLY A CA 1
ATOM 1566 C C . GLY A 1 213 ? 5.413 -23.003 3.946 1.00 70.06 213 GLY A C 1
ATOM 1567 O O . GLY A 1 213 ? 4.776 -22.556 4.902 1.00 70.06 213 GLY A O 1
ATOM 1568 N N . SER A 1 214 ? 6.551 -22.447 3.529 1.00 69.81 214 SER A N 1
ATOM 1569 C CA . SER A 1 214 ? 7.167 -21.286 4.180 1.00 69.81 214 SER A CA 1
ATOM 1570 C C . SER A 1 214 ? 6.299 -20.021 4.059 1.00 69.81 214 SER A C 1
ATOM 1572 O O . SER A 1 214 ? 6.129 -19.279 5.033 1.00 69.81 214 SER A O 1
ATOM 1574 N N . ALA A 1 215 ? 5.663 -19.802 2.901 1.00 75.12 215 ALA A N 1
ATOM 1575 C CA . ALA A 1 215 ? 4.705 -18.716 2.700 1.00 75.12 215 ALA A CA 1
ATOM 1576 C C . ALA A 1 215 ? 3.437 -18.883 3.557 1.00 75.12 215 ALA A C 1
ATOM 1578 O O . ALA A 1 215 ? 2.965 -17.907 4.149 1.00 75.12 215 ALA A O 1
ATOM 1579 N N . PHE A 1 216 ? 2.910 -20.106 3.675 1.00 79.06 216 PHE A N 1
ATOM 1580 C CA . PHE A 1 216 ? 1.772 -20.420 4.541 1.00 79.06 216 PHE A CA 1
ATOM 1581 C C . PHE A 1 216 ? 2.099 -20.157 6.007 1.00 79.06 216 PHE A C 1
ATOM 1583 O O . PHE A 1 216 ? 1.340 -19.454 6.677 1.00 79.06 216 PHE A O 1
ATOM 1590 N N . LEU A 1 217 ? 3.237 -20.657 6.490 1.00 80.44 217 LEU A N 1
ATOM 1591 C CA . LEU A 1 217 ? 3.678 -20.461 7.868 1.00 80.44 217 LEU A CA 1
ATOM 1592 C C . LEU A 1 217 ? 3.823 -18.967 8.191 1.00 80.44 217 LEU A C 1
ATOM 1594 O O . LEU A 1 217 ? 3.287 -18.486 9.191 1.00 80.44 217 LEU A O 1
ATOM 1598 N N . ARG A 1 218 ? 4.458 -18.195 7.299 1.00 81.31 218 ARG A N 1
ATOM 1599 C CA . ARG A 1 218 ? 4.601 -16.743 7.464 1.00 81.31 218 ARG A CA 1
ATOM 1600 C C . ARG A 1 218 ? 3.255 -16.017 7.428 1.00 81.31 218 ARG A C 1
ATOM 1602 O O . ARG A 1 218 ? 3.020 -15.124 8.244 1.00 81.31 218 ARG A O 1
ATOM 1609 N N . GLY A 1 219 ? 2.360 -16.396 6.517 1.00 83.62 219 GLY A N 1
ATOM 1610 C CA . GLY A 1 219 ? 1.022 -15.814 6.405 1.00 83.62 219 GLY A CA 1
ATOM 1611 C C . GLY A 1 219 ? 0.180 -16.057 7.659 1.00 83.62 219 GLY A C 1
ATOM 1612 O O . GLY A 1 219 ? -0.351 -15.110 8.244 1.00 83.62 219 GLY A O 1
ATOM 1613 N N . PHE A 1 220 ? 0.116 -17.305 8.128 1.00 86.62 220 PHE A N 1
ATOM 1614 C CA . PHE A 1 220 ? -0.611 -17.673 9.347 1.00 86.62 220 PHE A CA 1
ATOM 1615 C C . PHE A 1 220 ? 0.019 -17.100 10.618 1.00 86.62 220 PHE A C 1
ATOM 1617 O O . PHE A 1 220 ? -0.707 -16.767 11.554 1.00 86.62 220 PHE A O 1
ATOM 1624 N N . GLY A 1 221 ? 1.341 -16.940 10.658 1.00 86.12 221 GLY A N 1
ATOM 1625 C CA . GLY A 1 221 ? 2.033 -16.377 11.813 1.00 86.12 221 GLY A CA 1
ATOM 1626 C C . GLY A 1 221 ? 1.929 -14.854 11.941 1.00 86.12 221 GLY A C 1
ATOM 1627 O O . GLY A 1 221 ? 2.145 -14.331 13.030 1.00 86.12 221 GLY A O 1
ATOM 1628 N N . THR A 1 222 ? 1.575 -14.123 10.877 1.00 88.94 222 THR A N 1
ATOM 1629 C CA . THR A 1 222 ? 1.576 -12.641 10.872 1.00 88.94 222 THR A CA 1
ATOM 1630 C C . THR A 1 222 ? 0.195 -12.012 10.662 1.00 88.94 222 THR A C 1
ATOM 1632 O O . THR A 1 222 ? -0.158 -11.047 11.350 1.00 88.94 222 THR A O 1
ATOM 1635 N N . VAL A 1 223 ? -0.621 -12.552 9.746 1.00 91.31 223 VAL A N 1
ATOM 1636 C CA . VAL A 1 223 ? -1.912 -11.963 9.340 1.00 91.31 223 VAL A CA 1
ATOM 1637 C C . VAL A 1 223 ? -2.959 -12.013 10.463 1.00 91.31 223 VAL A C 1
ATOM 1639 O O . VAL A 1 223 ? -3.569 -10.975 10.745 1.00 91.31 223 VAL A O 1
ATOM 1642 N N . PRO A 1 224 ? -3.195 -13.151 11.153 1.00 94.38 224 PRO A N 1
ATOM 1643 C CA . PRO A 1 224 ? -4.189 -13.217 12.224 1.00 94.38 224 PRO A CA 1
ATOM 1644 C C . PRO A 1 224 ? -3.856 -12.283 13.391 1.00 94.38 224 PRO A C 1
ATOM 1646 O O . PRO A 1 224 ? -4.764 -11.663 13.947 1.00 94.38 224 PRO A O 1
ATOM 1649 N N . ALA A 1 225 ? -2.567 -12.124 13.715 1.00 93.81 225 ALA A N 1
ATOM 1650 C CA . ALA A 1 225 ? -2.096 -11.196 14.742 1.00 93.81 225 ALA A CA 1
ATOM 1651 C C . ALA A 1 225 ? -2.445 -9.743 14.399 1.00 93.81 225 ALA A C 1
ATOM 1653 O O . ALA A 1 225 ? -2.945 -9.007 15.257 1.00 93.81 225 ALA A O 1
ATOM 1654 N N . LEU A 1 226 ? -2.251 -9.333 13.142 1.00 94.25 226 LEU A N 1
ATOM 1655 C CA . LEU A 1 226 ? -2.655 -8.006 12.683 1.00 94.25 226 LEU A CA 1
ATOM 1656 C C . LEU A 1 226 ? -4.177 -7.834 12.768 1.00 94.25 226 LEU A C 1
ATOM 1658 O O . LEU A 1 226 ? -4.658 -6.862 13.347 1.00 94.25 226 LEU A O 1
ATOM 1662 N N . LEU A 1 227 ? -4.955 -8.789 12.251 1.00 94.44 227 LEU A N 1
ATOM 1663 C CA . LEU A 1 227 ? -6.421 -8.714 12.277 1.00 94.44 227 LEU A CA 1
ATOM 1664 C C . LEU A 1 227 ? -6.976 -8.634 13.706 1.00 94.44 227 LEU A C 1
ATOM 1666 O O . LEU A 1 227 ? -7.859 -7.815 13.977 1.00 94.44 227 LEU A O 1
ATOM 1670 N N . ALA A 1 228 ? -6.444 -9.438 14.630 1.00 95.38 228 ALA A N 1
ATOM 1671 C CA . ALA A 1 228 ? -6.809 -9.398 16.042 1.00 95.38 228 ALA A CA 1
ATOM 1672 C C . ALA A 1 228 ? -6.558 -8.005 16.642 1.00 95.38 228 ALA A C 1
ATOM 1674 O O . ALA A 1 228 ? -7.457 -7.429 17.268 1.00 95.38 228 ALA A O 1
ATOM 1675 N N . LEU A 1 229 ? -5.379 -7.426 16.386 1.00 96.00 229 LEU A N 1
ATOM 1676 C CA . LEU A 1 229 ? -5.027 -6.080 16.834 1.00 96.00 229 LEU A CA 1
ATOM 1677 C C . LEU A 1 229 ? -5.981 -5.022 16.263 1.00 96.00 229 LEU A C 1
ATOM 1679 O O . LEU A 1 229 ? -6.471 -4.173 17.013 1.00 96.00 229 LEU A O 1
ATOM 1683 N N . LEU A 1 230 ? -6.303 -5.080 14.968 1.00 94.38 230 LEU A N 1
ATOM 1684 C CA . LEU A 1 230 ? -7.226 -4.139 14.327 1.00 94.38 230 LEU A CA 1
ATOM 1685 C C . LEU A 1 230 ? -8.634 -4.228 14.932 1.00 94.38 230 LEU A C 1
ATOM 1687 O O . LEU A 1 230 ? -9.222 -3.207 15.300 1.00 94.38 230 LEU A O 1
ATOM 1691 N N . PHE A 1 231 ? -9.179 -5.434 15.108 1.00 94.00 231 PHE A N 1
ATOM 1692 C CA . PHE A 1 231 ? -10.513 -5.600 15.686 1.00 94.00 231 PHE A CA 1
ATOM 1693 C C . PHE A 1 231 ? -10.583 -5.165 17.153 1.00 94.00 231 PHE A C 1
ATOM 1695 O O . PHE A 1 231 ? -11.544 -4.491 17.540 1.00 94.00 231 PHE A O 1
ATOM 1702 N N . LEU A 1 232 ? -9.564 -5.478 17.960 1.00 94.06 232 LEU A N 1
ATOM 1703 C CA . LEU A 1 232 ? -9.468 -5.004 19.344 1.00 94.06 232 LEU A CA 1
ATOM 1704 C C . LEU A 1 232 ? -9.344 -3.478 19.405 1.00 94.06 232 LEU A C 1
ATOM 1706 O O . LEU A 1 232 ? -10.069 -2.838 20.168 1.00 94.06 232 LEU A O 1
ATOM 1710 N N . THR A 1 233 ? -8.505 -2.885 18.552 1.00 93.88 233 THR A N 1
ATOM 1711 C CA . THR A 1 233 ? -8.352 -1.425 18.438 1.00 93.88 233 THR A CA 1
ATOM 1712 C C . THR A 1 233 ? -9.692 -0.778 18.110 1.00 93.88 233 THR A C 1
ATOM 1714 O O . THR A 1 233 ? -10.140 0.141 18.799 1.00 93.88 233 THR A O 1
ATOM 1717 N N . ARG A 1 234 ? -10.399 -1.304 17.104 1.00 91.12 234 ARG A N 1
ATOM 1718 C CA . ARG A 1 234 ? -11.717 -0.797 16.717 1.00 91.12 234 ARG A CA 1
ATOM 1719 C C . ARG A 1 234 ? -12.716 -0.884 17.867 1.00 91.12 234 ARG A C 1
ATOM 1721 O O . ARG A 1 234 ? -13.482 0.060 18.082 1.00 91.12 234 ARG A O 1
ATOM 1728 N N . TRP A 1 235 ? -12.712 -1.991 18.607 1.00 90.81 235 TRP A N 1
ATOM 1729 C CA . TRP A 1 235 ? -13.606 -2.191 19.743 1.00 90.81 235 TRP A CA 1
ATOM 1730 C C . TRP A 1 235 ? -13.321 -1.199 20.878 1.00 90.81 235 TRP A C 1
ATOM 1732 O O . TRP A 1 235 ? -14.258 -0.573 21.385 1.00 90.81 235 TRP A O 1
ATOM 1742 N N . LEU A 1 236 ? -12.046 -0.985 21.216 1.00 90.88 236 LEU A N 1
ATOM 1743 C CA . LEU A 1 236 ? -11.610 -0.025 22.234 1.00 90.88 236 LEU A CA 1
ATOM 1744 C C . LEU A 1 236 ? -11.929 1.424 21.853 1.00 90.88 236 LEU A C 1
ATOM 1746 O O . LEU A 1 236 ? -12.344 2.199 22.716 1.00 90.88 236 LEU A O 1
ATOM 1750 N N . VAL A 1 237 ? -11.793 1.789 20.576 1.00 89.31 237 VAL A N 1
ATOM 1751 C CA . VAL A 1 237 ? -12.117 3.136 20.073 1.00 89.31 237 VAL A CA 1
ATOM 1752 C C . VAL A 1 237 ? -13.620 3.411 20.157 1.00 89.31 237 VAL A C 1
ATOM 1754 O O . VAL A 1 237 ? -14.033 4.483 20.602 1.00 89.31 237 VAL A O 1
ATOM 1757 N N . VAL A 1 238 ? -14.459 2.445 19.765 1.00 86.88 238 VAL A N 1
ATOM 1758 C CA . VAL A 1 238 ? -15.916 2.642 19.653 1.00 86.88 238 VAL A CA 1
ATOM 1759 C C . VAL A 1 238 ? -16.657 2.443 20.978 1.00 86.88 238 VAL A C 1
ATOM 1761 O O . VAL A 1 238 ? -17.679 3.090 21.199 1.00 86.88 238 VAL A O 1
ATOM 1764 N N . SER A 1 239 ? -16.179 1.573 21.873 1.00 87.00 239 SER A N 1
ATOM 1765 C CA . SER A 1 239 ? -16.924 1.172 23.073 1.00 87.00 239 SER A CA 1
ATOM 1766 C C . SER A 1 239 ? -16.234 1.590 24.371 1.00 87.00 239 SER A C 1
ATOM 1768 O O . SER A 1 239 ? -15.166 1.091 24.719 1.00 87.00 239 SER A O 1
ATOM 1770 N N . ARG A 1 240 ? -16.900 2.440 25.170 1.00 86.00 240 ARG A N 1
ATOM 1771 C CA . ARG A 1 240 ? -16.440 2.771 26.535 1.00 86.00 240 ARG A CA 1
ATOM 1772 C C . ARG A 1 240 ? -16.441 1.551 27.461 1.00 86.00 240 ARG A C 1
ATOM 1774 O O . ARG A 1 240 ? -15.567 1.432 28.311 1.00 86.00 240 ARG A O 1
ATOM 1781 N N . ALA A 1 241 ? -17.400 0.641 27.282 1.00 88.12 241 ALA A N 1
ATOM 1782 C CA . ALA A 1 241 ? -17.516 -0.569 28.092 1.00 88.12 241 ALA A CA 1
ATOM 1783 C C . ALA A 1 241 ? -16.337 -1.530 27.877 1.00 88.12 241 ALA A C 1
ATOM 1785 O O . ALA A 1 241 ? -15.905 -2.175 28.826 1.00 88.12 241 ALA A O 1
ATOM 1786 N N . ALA A 1 242 ? -15.789 -1.595 26.658 1.00 87.06 242 ALA A N 1
ATOM 1787 C CA . ALA A 1 242 ? -14.594 -2.390 26.371 1.00 87.06 242 ALA A CA 1
ATOM 1788 C C . ALA A 1 242 ? -13.381 -1.896 27.168 1.00 87.06 242 ALA A C 1
ATOM 1790 O O . ALA A 1 242 ? -12.665 -2.701 27.748 1.00 87.06 242 ALA A O 1
ATOM 1791 N N . ARG A 1 243 ? -13.211 -0.571 27.275 1.00 90.38 243 ARG A N 1
ATOM 1792 C CA . ARG A 1 243 ? -12.106 0.048 28.025 1.00 90.38 243 ARG A CA 1
ATOM 1793 C C . ARG A 1 243 ? -12.155 -0.226 29.528 1.00 90.38 243 ARG A C 1
ATOM 1795 O O . ARG A 1 243 ? -11.120 -0.211 30.174 1.00 90.38 243 ARG A O 1
ATOM 1802 N N . ARG A 1 244 ? -13.345 -0.483 30.079 1.00 91.38 244 ARG A N 1
ATOM 1803 C CA . ARG A 1 244 ? -13.535 -0.807 31.503 1.00 91.38 244 ARG A CA 1
ATOM 1804 C C . ARG A 1 244 ? -13.316 -2.286 31.831 1.00 91.38 244 ARG A C 1
ATOM 1806 O O . ARG A 1 244 ? -13.298 -2.641 33.001 1.00 91.38 244 ARG A O 1
ATOM 1813 N N . ARG A 1 245 ? -13.196 -3.161 30.828 1.00 91.62 245 ARG A N 1
ATOM 1814 C CA . ARG A 1 245 ? -12.974 -4.598 31.031 1.00 91.62 245 ARG A CA 1
ATOM 1815 C C . ARG A 1 245 ? -11.478 -4.882 30.925 1.00 91.62 245 ARG A C 1
ATOM 1817 O O . ARG A 1 245 ? -10.989 -4.848 29.800 1.00 91.62 245 ARG A O 1
ATOM 1824 N N . PRO A 1 246 ? -10.768 -5.204 32.021 1.00 92.00 246 PRO A N 1
ATOM 1825 C CA . PRO A 1 246 ? -9.302 -5.270 32.029 1.00 92.00 246 PRO A CA 1
ATOM 1826 C C . PRO A 1 246 ? -8.734 -6.269 31.012 1.00 92.00 246 PRO A C 1
ATOM 1828 O O . PRO A 1 246 ? -7.706 -6.007 30.398 1.00 92.00 246 PRO A O 1
ATOM 1831 N N . LEU A 1 247 ? -9.460 -7.358 30.736 1.00 93.56 247 LEU A N 1
ATOM 1832 C CA . LEU A 1 247 ? -9.076 -8.344 29.725 1.00 93.56 247 LEU A CA 1
ATOM 1833 C C . LEU A 1 247 ? -8.874 -7.739 28.323 1.00 93.56 247 LEU A C 1
ATOM 1835 O O . LEU A 1 247 ? -8.010 -8.196 27.583 1.00 93.56 247 LEU A O 1
ATOM 1839 N N . VAL A 1 248 ? -9.664 -6.734 27.922 1.00 93.12 248 VAL A N 1
ATOM 1840 C CA . VAL A 1 248 ? -9.611 -6.207 26.545 1.00 93.12 248 VAL A CA 1
ATOM 1841 C C . VAL A 1 248 ? -8.354 -5.360 26.309 1.00 93.12 248 VAL A C 1
ATOM 1843 O O . VAL A 1 248 ? -7.662 -5.642 25.332 1.00 93.12 248 VAL A O 1
ATOM 1846 N N . PRO A 1 249 ? -7.997 -4.377 27.164 1.00 94.25 249 PRO A N 1
ATOM 1847 C CA . PRO A 1 249 ? -6.707 -3.697 27.075 1.00 94.25 249 PRO A CA 1
ATOM 1848 C C . PRO A 1 249 ? -5.511 -4.640 27.216 1.00 94.25 249 PRO A C 1
ATOM 1850 O O . PRO A 1 249 ? -4.546 -4.469 26.484 1.00 94.25 249 PRO A O 1
ATOM 1853 N N . VAL A 1 250 ? -5.580 -5.655 28.088 1.00 96.06 250 VAL A N 1
ATOM 1854 C CA . VAL A 1 250 ? -4.499 -6.647 28.237 1.00 96.06 250 VAL A CA 1
ATOM 1855 C C . VAL A 1 250 ? -4.292 -7.434 26.943 1.00 96.06 250 VAL A C 1
ATOM 1857 O O . VAL A 1 250 ? -3.174 -7.506 26.446 1.00 96.06 250 VAL A O 1
ATOM 1860 N N . LEU A 1 251 ? -5.363 -7.961 26.339 1.00 95.50 251 LEU A N 1
ATOM 1861 C CA . LEU A 1 251 ? -5.270 -8.644 25.044 1.00 95.50 251 LEU A CA 1
ATOM 1862 C C . LEU A 1 251 ? -4.807 -7.706 23.930 1.00 95.50 251 LEU A C 1
ATOM 1864 O O . LEU A 1 251 ? -4.062 -8.125 23.052 1.00 95.50 251 LEU A O 1
ATOM 1868 N N . TRP A 1 252 ? -5.234 -6.444 23.952 1.00 96.38 252 TRP A N 1
ATOM 1869 C CA . TRP A 1 252 ? -4.770 -5.453 22.987 1.00 96.38 252 TRP A CA 1
ATOM 1870 C C . TRP A 1 252 ? -3.269 -5.187 23.126 1.00 96.38 252 TRP A C 1
ATOM 1872 O O . TRP A 1 252 ? -2.575 -5.196 22.116 1.00 96.38 252 TRP A O 1
ATOM 1882 N N . LEU A 1 253 ? -2.759 -5.030 24.353 1.00 96.62 253 LEU A N 1
ATOM 1883 C CA . LEU A 1 253 ? -1.327 -4.883 24.628 1.00 96.62 253 LEU A CA 1
ATOM 1884 C C . LEU A 1 253 ? -0.543 -6.125 24.197 1.00 96.62 253 LEU A C 1
ATOM 1886 O O . LEU A 1 253 ? 0.487 -5.991 23.545 1.00 96.62 253 LEU A O 1
ATOM 1890 N N . ALA A 1 254 ? -1.055 -7.324 24.487 1.00 95.69 254 ALA A N 1
ATOM 1891 C CA . ALA A 1 254 ? -0.438 -8.574 24.052 1.00 95.69 254 ALA A CA 1
ATOM 1892 C C . ALA A 1 254 ? -0.366 -8.668 22.519 1.00 95.69 254 ALA A C 1
ATOM 1894 O O . ALA A 1 254 ? 0.681 -8.992 21.968 1.00 95.69 254 ALA A O 1
ATOM 1895 N N . MET A 1 255 ? -1.451 -8.329 21.814 1.00 96.38 255 MET A N 1
ATOM 1896 C CA . MET A 1 255 ? -1.462 -8.307 20.347 1.00 96.38 255 MET A CA 1
ATOM 1897 C C . MET A 1 255 ? -0.571 -7.203 19.780 1.00 96.38 255 MET A C 1
ATOM 1899 O O . MET A 1 255 ? 0.048 -7.407 18.740 1.00 96.38 255 MET A O 1
ATOM 1903 N N . LEU A 1 256 ? -0.471 -6.050 20.442 1.00 94.94 256 LEU A N 1
ATOM 1904 C CA . LEU A 1 256 ? 0.436 -4.979 20.037 1.00 94.94 256 LEU A CA 1
ATOM 1905 C C . LEU A 1 256 ? 1.896 -5.428 20.153 1.00 94.94 256 LEU A C 1
ATOM 1907 O O . LEU A 1 256 ? 2.643 -5.279 19.191 1.00 94.94 256 LEU A O 1
ATOM 1911 N N . ALA A 1 257 ? 2.276 -6.020 21.288 1.00 93.31 257 ALA A N 1
ATOM 1912 C CA . ALA A 1 257 ? 3.611 -6.571 21.502 1.00 93.31 257 ALA A CA 1
ATOM 1913 C C . ALA A 1 257 ? 3.927 -7.673 20.483 1.00 93.31 257 ALA A C 1
ATOM 1915 O O . ALA A 1 257 ? 4.982 -7.651 19.857 1.00 93.31 257 ALA A O 1
ATOM 1916 N N . LEU A 1 258 ? 2.973 -8.577 20.235 1.00 92.94 258 LEU A N 1
ATOM 1917 C CA . LEU A 1 258 ? 3.120 -9.624 19.230 1.00 92.94 258 LEU A CA 1
ATOM 1918 C C . LEU A 1 258 ? 3.381 -9.040 17.839 1.00 92.94 258 LEU A C 1
ATOM 1920 O O . LEU A 1 258 ? 4.318 -9.458 17.170 1.00 92.94 258 LEU A O 1
ATOM 1924 N N . ASN A 1 259 ? 2.595 -8.041 17.421 1.00 92.31 259 ASN A N 1
ATOM 1925 C CA . ASN A 1 259 ? 2.785 -7.357 16.141 1.00 92.31 259 ASN A CA 1
ATOM 1926 C C . ASN A 1 259 ? 4.116 -6.597 16.079 1.00 92.31 259 ASN A C 1
ATOM 1928 O O . ASN A 1 259 ? 4.724 -6.557 15.016 1.00 92.31 259 ASN A O 1
ATOM 1932 N N . ALA A 1 260 ? 4.590 -6.020 17.184 1.00 89.50 260 ALA A N 1
ATOM 1933 C CA . ALA A 1 260 ? 5.899 -5.372 17.218 1.00 89.50 260 ALA A CA 1
ATOM 1934 C C . ALA A 1 260 ? 7.043 -6.362 16.937 1.00 89.50 260 ALA A C 1
ATOM 1936 O O . ALA A 1 260 ? 8.037 -5.965 16.341 1.00 89.50 260 ALA A O 1
ATOM 1937 N N . VAL A 1 261 ? 6.874 -7.638 17.306 1.00 88.50 261 VAL A N 1
ATOM 1938 C CA . VAL A 1 261 ? 7.819 -8.718 16.989 1.00 88.50 261 VAL A CA 1
ATOM 1939 C C . VAL A 1 261 ? 7.584 -9.249 15.571 1.00 88.50 261 VAL A C 1
ATOM 1941 O O . VAL A 1 261 ? 8.426 -9.082 14.694 1.00 88.50 261 VAL A O 1
ATOM 1944 N N . VAL A 1 262 ? 6.420 -9.849 15.295 1.00 87.25 262 VAL A N 1
ATOM 1945 C CA . VAL A 1 262 ? 6.205 -10.588 14.034 1.00 87.25 262 VAL A CA 1
ATOM 1946 C C . VAL A 1 262 ? 6.027 -9.681 12.816 1.00 87.25 262 VAL A C 1
ATOM 1948 O O . VAL A 1 262 ? 6.352 -10.076 11.698 1.00 87.25 262 VAL A O 1
ATOM 1951 N N . ASN A 1 263 ? 5.543 -8.452 13.020 1.00 85.62 263 ASN A N 1
ATOM 1952 C CA . ASN A 1 263 ? 5.320 -7.443 11.980 1.00 85.62 263 ASN A CA 1
ATOM 1953 C C . ASN A 1 263 ? 6.341 -6.286 12.057 1.00 85.62 263 ASN A C 1
ATOM 1955 O O . ASN A 1 263 ? 6.070 -5.185 11.574 1.00 85.62 263 ASN A O 1
ATOM 1959 N N . ASN A 1 264 ? 7.529 -6.539 12.624 1.00 81.69 264 ASN A N 1
ATOM 1960 C CA . ASN A 1 264 ? 8.628 -5.575 12.731 1.00 81.69 264 ASN A CA 1
ATOM 1961 C C . ASN A 1 264 ? 9.083 -5.059 11.341 1.00 81.69 264 ASN A C 1
ATOM 1963 O O . ASN A 1 264 ? 9.286 -5.884 10.436 1.00 81.69 264 ASN A O 1
ATOM 1967 N N . PRO A 1 265 ? 9.294 -3.735 11.147 1.00 68.56 265 PRO A N 1
ATOM 1968 C CA . PRO A 1 265 ? 9.902 -3.179 9.930 1.00 68.56 265 PRO A CA 1
ATOM 1969 C C . PRO A 1 265 ? 11.276 -3.769 9.579 1.00 68.56 265 PRO A C 1
ATOM 1971 O O . PRO A 1 265 ? 11.614 -3.838 8.397 1.00 68.56 265 PRO A O 1
ATOM 1974 N N . VAL A 1 266 ? 12.058 -4.215 10.570 1.00 67.31 266 VAL A N 1
ATOM 1975 C CA . VAL A 1 266 ? 13.416 -4.763 10.366 1.00 67.31 266 VAL A CA 1
ATOM 1976 C C . VAL A 1 266 ? 13.406 -6.138 9.696 1.00 67.31 266 VAL A C 1
ATOM 1978 O O . VAL A 1 266 ? 14.377 -6.504 9.049 1.00 67.31 266 VAL A O 1
ATOM 1981 N N . SER A 1 267 ? 12.305 -6.885 9.752 1.00 61.44 267 SER A N 1
ATOM 1982 C CA . SER A 1 267 ? 12.239 -8.264 9.230 1.00 61.44 267 SER A CA 1
ATOM 1983 C C . SER A 1 267 ? 11.258 -8.435 8.075 1.00 61.44 267 SER A C 1
ATOM 1985 O O . SER A 1 267 ? 11.348 -9.385 7.292 1.00 61.44 267 SER A O 1
ATOM 1987 N N . ASN A 1 268 ? 10.316 -7.503 7.930 1.00 70.56 268 ASN A N 1
ATOM 1988 C CA . ASN A 1 268 ? 9.273 -7.579 6.916 1.00 70.56 268 ASN A CA 1
ATOM 1989 C C . ASN A 1 268 ? 9.524 -6.649 5.724 1.00 70.56 268 ASN A C 1
ATOM 1991 O O . ASN A 1 268 ? 10.257 -5.666 5.858 1.00 70.56 268 ASN A O 1
ATOM 1995 N N . PRO A 1 269 ? 8.916 -6.950 4.559 1.00 69.19 269 PRO A N 1
ATOM 1996 C CA . PRO A 1 269 ? 8.946 -6.054 3.414 1.00 69.19 269 PRO A CA 1
ATOM 1997 C C . PRO A 1 269 ? 8.356 -4.681 3.742 1.00 69.19 269 PRO A C 1
ATOM 1999 O O . PRO A 1 269 ? 7.398 -4.552 4.511 1.00 69.19 269 PRO A O 1
ATOM 2002 N N . ARG A 1 270 ? 8.869 -3.643 3.087 1.00 71.56 270 ARG A N 1
ATOM 2003 C CA . ARG A 1 270 ? 8.438 -2.249 3.298 1.00 71.56 270 ARG A CA 1
ATOM 2004 C C . ARG A 1 270 ? 6.950 -2.024 3.030 1.00 71.56 270 ARG A C 1
ATOM 2006 O O . ARG A 1 270 ? 6.273 -1.325 3.789 1.00 71.56 270 ARG A O 1
ATOM 2013 N N . TYR A 1 271 ? 6.419 -2.656 1.981 1.00 71.00 271 TYR A N 1
ATOM 2014 C CA . TYR A 1 271 ? 4.992 -2.586 1.655 1.00 71.00 271 TYR A CA 1
ATOM 2015 C C . TYR A 1 271 ? 4.129 -3.195 2.771 1.00 71.00 271 TYR A C 1
ATOM 2017 O O . TYR A 1 271 ? 3.042 -2.692 3.069 1.00 71.00 271 TYR A O 1
ATOM 2025 N N . TRP A 1 272 ? 4.624 -4.251 3.425 1.00 79.81 272 TRP A N 1
ATOM 2026 C CA . TRP A 1 272 ? 3.931 -4.907 4.527 1.00 79.81 272 TRP A CA 1
ATOM 2027 C C . TRP A 1 272 ? 3.880 -3.997 5.751 1.00 79.81 272 TRP A C 1
ATOM 2029 O O . TRP A 1 272 ? 2.809 -3.797 6.322 1.00 79.81 272 TRP A O 1
ATOM 2039 N N . PHE A 1 273 ? 4.997 -3.348 6.093 1.00 81.50 273 PHE A N 1
ATOM 2040 C CA . PHE A 1 273 ? 5.014 -2.363 7.173 1.00 81.50 273 PHE A CA 1
ATOM 2041 C C . PHE A 1 273 ? 4.034 -1.210 6.924 1.00 81.50 273 PHE A C 1
ATOM 2043 O O . PHE A 1 273 ? 3.252 -0.873 7.811 1.00 81.50 273 PHE A O 1
ATOM 2050 N N . LEU A 1 274 ? 4.021 -0.623 5.720 1.00 79.75 274 LEU A N 1
ATOM 2051 C CA . LEU A 1 274 ? 3.059 0.436 5.384 1.00 79.75 274 LEU A CA 1
ATOM 2052 C C . LEU A 1 274 ? 1.613 -0.054 5.501 1.00 79.75 274 LEU A C 1
ATOM 2054 O O . LEU A 1 274 ? 0.750 0.674 5.989 1.00 79.75 274 LEU A O 1
ATOM 2058 N N . THR A 1 275 ? 1.353 -1.300 5.107 1.00 84.12 275 THR A N 1
ATOM 2059 C CA . THR A 1 275 ? 0.036 -1.931 5.252 1.00 84.12 275 THR A CA 1
ATOM 2060 C C . THR A 1 275 ? -0.371 -2.035 6.725 1.00 84.12 275 THR A C 1
ATOM 2062 O O . THR A 1 275 ? -1.480 -1.635 7.089 1.00 84.12 275 THR A O 1
ATOM 2065 N N . VAL A 1 276 ? 0.528 -2.500 7.597 1.00 86.56 276 VAL A N 1
ATOM 2066 C CA . VAL A 1 276 ? 0.316 -2.565 9.054 1.00 86.56 276 VAL A CA 1
ATOM 2067 C C . VAL A 1 276 ? 0.077 -1.164 9.629 1.00 86.56 276 VAL A C 1
ATOM 2069 O O . VAL A 1 276 ? -0.927 -0.931 10.302 1.00 86.56 276 VAL A O 1
ATOM 2072 N N . LEU A 1 277 ? 0.938 -0.200 9.302 1.00 85.69 277 LEU A N 1
ATOM 2073 C CA . LEU A 1 277 ? 0.848 1.173 9.794 1.00 85.69 277 LEU A CA 1
ATOM 2074 C C . LEU A 1 277 ? -0.464 1.850 9.371 1.00 85.69 277 LEU A C 1
ATOM 2076 O O . LEU A 1 277 ? -1.190 2.382 10.213 1.00 85.69 277 LEU A O 1
ATOM 2080 N N . PHE A 1 278 ? -0.814 1.815 8.083 1.00 85.12 278 PHE A N 1
ATOM 2081 C CA . PHE A 1 278 ? -2.037 2.451 7.592 1.00 85.12 278 PHE A CA 1
ATOM 2082 C C . PHE A 1 278 ? -3.300 1.750 8.062 1.00 85.12 278 PHE A C 1
ATOM 2084 O O . PHE A 1 278 ? -4.278 2.426 8.390 1.00 85.12 278 PHE A O 1
ATOM 2091 N N . SER A 1 279 ? -3.300 0.417 8.136 1.00 88.06 279 SER A N 1
ATOM 2092 C CA . SER A 1 279 ? -4.448 -0.312 8.672 1.00 88.06 279 SER A CA 1
ATOM 2093 C C . SER A 1 279 ? -4.702 0.066 10.133 1.00 88.06 279 SER A C 1
ATOM 2095 O O . SER A 1 279 ? -5.853 0.336 10.490 1.00 88.06 279 SER A O 1
ATOM 2097 N N . LEU A 1 280 ? -3.654 0.211 10.952 1.00 88.62 280 LEU A N 1
ATOM 2098 C CA . LEU A 1 280 ? -3.765 0.695 12.329 1.00 88.62 280 LEU A CA 1
ATOM 2099 C C . LEU A 1 280 ? -4.262 2.141 12.394 1.00 88.62 280 LEU A C 1
ATOM 2101 O O . LEU A 1 280 ? -5.244 2.410 13.089 1.00 88.62 280 LEU A O 1
ATOM 2105 N N . LEU A 1 281 ? -3.656 3.061 11.637 1.00 87.06 281 LEU A N 1
ATOM 2106 C CA . LEU A 1 281 ? -4.045 4.476 11.628 1.00 87.06 281 LEU A CA 1
ATOM 2107 C C . LEU A 1 281 ? -5.505 4.668 11.201 1.00 87.06 281 LEU A C 1
ATOM 2109 O O . LEU A 1 281 ? -6.259 5.380 11.868 1.00 87.06 281 LEU A O 1
ATOM 2113 N N . PHE A 1 282 ? -5.946 4.007 10.129 1.00 85.44 282 PHE A N 1
ATOM 2114 C CA . PHE A 1 282 ? -7.329 4.113 9.656 1.00 85.44 282 PHE A CA 1
ATOM 2115 C C . PHE A 1 282 ? -8.329 3.400 10.567 1.00 85.44 282 PHE A C 1
ATOM 2117 O O . PHE A 1 282 ? -9.488 3.815 10.643 1.00 85.44 282 PHE A O 1
ATOM 2124 N N . THR A 1 283 ? -7.894 2.384 11.310 1.00 87.44 283 THR A N 1
ATOM 2125 C CA . THR A 1 283 ? -8.736 1.703 12.302 1.00 87.44 283 THR A CA 1
ATOM 2126 C C . THR A 1 283 ? -8.879 2.514 13.589 1.00 87.44 283 THR A C 1
ATOM 2128 O O . THR A 1 283 ? -9.981 2.595 14.145 1.00 87.44 283 THR A O 1
ATOM 2131 N N . ALA A 1 284 ? -7.798 3.157 14.038 1.00 85.75 284 ALA A N 1
ATOM 2132 C CA . ALA A 1 284 ? -7.778 4.026 15.210 1.00 85.75 284 ALA A CA 1
ATOM 2133 C C . ALA A 1 284 ? -8.508 5.356 14.955 1.00 85.75 284 ALA A C 1
ATOM 2135 O O . ALA A 1 284 ? -9.293 5.812 15.790 1.00 85.75 284 ALA A O 1
ATOM 2136 N N . PHE A 1 285 ? -8.332 5.940 13.764 1.00 84.56 285 PHE A N 1
ATOM 2137 C CA . PHE A 1 285 ? -8.859 7.258 13.392 1.00 84.56 285 PHE A CA 1
ATOM 2138 C C . PHE A 1 285 ? -9.758 7.236 12.139 1.00 84.56 285 PHE A C 1
ATOM 2140 O O . PHE A 1 285 ? -9.561 8.020 11.206 1.00 84.56 285 PHE A O 1
ATOM 2147 N N . PRO A 1 286 ? -10.836 6.433 12.108 1.00 76.94 286 PRO A N 1
ATOM 2148 C CA . PRO A 1 286 ? -11.633 6.214 10.896 1.00 76.94 286 PRO A CA 1
ATOM 2149 C C . PRO A 1 286 ? -12.397 7.458 10.439 1.00 76.94 286 PRO A C 1
ATOM 2151 O O . PRO A 1 286 ? -12.870 7.531 9.304 1.00 76.94 286 PRO A O 1
ATOM 2154 N N . ARG A 1 287 ? -12.572 8.439 11.336 1.00 76.81 287 ARG A N 1
ATOM 2155 C CA . ARG A 1 287 ? -13.354 9.647 11.068 1.00 76.81 287 ARG A CA 1
ATOM 2156 C C . ARG A 1 287 ? -12.529 10.889 10.723 1.00 76.81 287 ARG A C 1
ATOM 2158 O O . ARG A 1 287 ? -13.141 11.877 10.329 1.00 76.81 287 ARG A O 1
ATOM 2165 N N . SER A 1 288 ? -11.198 10.847 10.783 1.00 79.31 288 SER A N 1
ATOM 2166 C CA . SER A 1 288 ? -10.371 12.042 10.574 1.00 79.31 288 SER A CA 1
ATOM 2167 C C . SER A 1 288 ? -9.973 12.221 9.097 1.00 79.31 288 SER A C 1
ATOM 2169 O O . SER A 1 288 ? -9.210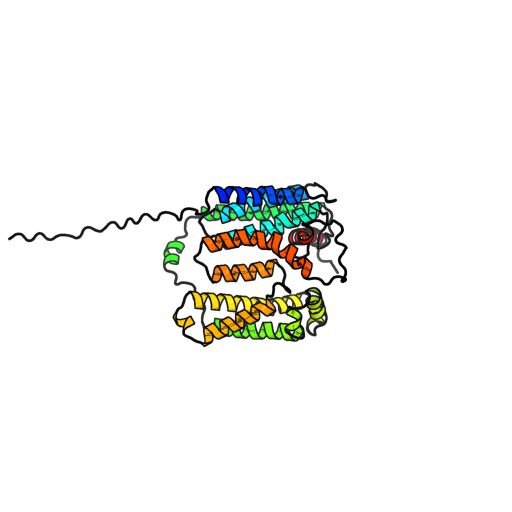 11.409 8.572 1.00 79.31 288 SER A O 1
ATOM 2171 N N . PRO A 1 289 ? -10.466 13.262 8.391 1.00 76.56 289 PRO A N 1
ATOM 2172 C CA . PRO A 1 289 ? -10.006 13.574 7.037 1.00 76.56 289 PRO A CA 1
ATOM 2173 C C . PRO A 1 289 ? -8.554 14.068 7.031 1.00 76.56 289 PRO A C 1
ATOM 2175 O O . PRO A 1 289 ? -7.831 13.803 6.080 1.00 76.56 289 PRO A O 1
ATOM 2178 N N . VAL A 1 290 ? -8.108 14.731 8.102 1.00 79.12 290 VAL A N 1
ATOM 2179 C CA . VAL A 1 290 ? -6.712 15.163 8.257 1.00 79.12 290 VAL A CA 1
ATOM 2180 C C . VAL A 1 290 ? -5.793 13.949 8.328 1.00 79.12 290 VAL A C 1
ATOM 2182 O O . VAL A 1 290 ? -4.822 13.897 7.585 1.00 79.12 290 VAL A O 1
ATOM 2185 N N . MET A 1 291 ? -6.149 12.936 9.127 1.00 82.38 291 MET A N 1
ATOM 2186 C CA . MET A 1 291 ? -5.371 11.696 9.219 1.00 82.38 291 MET A CA 1
ATOM 2187 C C . MET A 1 291 ? -5.291 10.977 7.874 1.00 82.38 291 MET A C 1
ATOM 2189 O O . MET A 1 291 ? -4.224 10.520 7.498 1.00 82.38 291 MET A O 1
ATOM 2193 N N . TYR A 1 292 ? -6.394 10.904 7.122 1.00 81.50 292 TYR A N 1
ATOM 2194 C CA . TYR A 1 292 ? -6.384 10.297 5.789 1.00 81.50 292 TYR A CA 1
ATOM 2195 C C . TYR A 1 292 ? -5.369 10.964 4.853 1.00 81.50 292 TYR A C 1
ATOM 2197 O O . TYR A 1 292 ? -4.570 10.290 4.210 1.00 81.50 292 TYR A O 1
ATOM 2205 N N . ARG A 1 293 ? -5.376 12.296 4.810 1.00 81.19 293 ARG A N 1
ATOM 2206 C CA . ARG A 1 293 ? -4.499 13.081 3.934 1.00 81.19 293 ARG A CA 1
ATOM 2207 C C . ARG A 1 293 ? -3.047 13.022 4.394 1.00 81.19 293 ARG A C 1
ATOM 2209 O O . ARG A 1 293 ? -2.169 12.812 3.565 1.00 81.19 293 ARG A O 1
ATOM 2216 N N . ALA A 1 294 ? -2.817 13.164 5.699 1.00 82.69 294 ALA A N 1
ATOM 2217 C CA . ALA A 1 294 ? -1.500 13.030 6.305 1.00 82.69 294 ALA A CA 1
ATOM 2218 C C . ALA A 1 294 ? -0.929 11.633 6.047 1.00 82.69 294 ALA A C 1
ATOM 2220 O O . ALA A 1 294 ? 0.184 11.525 5.564 1.00 82.69 294 ALA A O 1
ATOM 2221 N N . ALA A 1 295 ? -1.710 10.569 6.243 1.00 83.69 295 ALA A N 1
ATOM 2222 C CA . ALA A 1 295 ? -1.269 9.203 5.977 1.00 83.69 295 ALA A CA 1
ATOM 2223 C C . ALA A 1 295 ? -0.865 8.989 4.510 1.00 83.69 295 ALA A C 1
ATOM 2225 O O . ALA A 1 295 ? 0.166 8.378 4.259 1.00 83.69 295 ALA A O 1
ATOM 2226 N N . LEU A 1 296 ? -1.623 9.518 3.541 1.00 82.62 296 LEU A N 1
ATOM 2227 C CA . LEU A 1 296 ? -1.251 9.417 2.125 1.00 82.62 296 LEU A CA 1
ATOM 2228 C C . LEU A 1 296 ? 0.006 10.235 1.788 1.00 82.62 296 LEU A C 1
ATOM 2230 O O . LEU A 1 296 ? 0.904 9.721 1.129 1.00 82.62 296 LEU A O 1
ATOM 2234 N N . ALA A 1 297 ? 0.089 11.486 2.250 1.00 81.69 297 ALA A N 1
ATOM 2235 C CA . ALA A 1 297 ? 1.230 12.363 1.977 1.00 81.69 297 ALA A CA 1
ATOM 2236 C C . ALA A 1 297 ? 2.513 11.872 2.669 1.00 81.69 297 ALA A C 1
ATOM 2238 O O . ALA A 1 297 ? 3.550 11.703 2.030 1.00 81.69 297 ALA A O 1
ATOM 2239 N N . THR A 1 298 ? 2.431 11.573 3.966 1.00 80.94 298 THR A N 1
ATOM 2240 C CA . THR A 1 298 ? 3.523 10.973 4.739 1.00 80.94 298 THR A CA 1
ATOM 2241 C C . THR A 1 298 ? 3.849 9.577 4.229 1.00 80.94 298 THR A C 1
ATOM 2243 O O . THR A 1 298 ? 5.003 9.188 4.269 1.00 80.94 298 THR A O 1
ATOM 2246 N N . GLY A 1 299 ? 2.880 8.839 3.687 1.00 79.75 299 GLY A N 1
ATOM 2247 C CA . GLY A 1 299 ? 3.115 7.537 3.077 1.00 79.75 299 GLY A CA 1
ATOM 2248 C C . GLY A 1 299 ? 4.109 7.570 1.930 1.00 79.75 299 GLY A C 1
ATOM 2249 O O . GLY A 1 299 ? 5.009 6.737 1.885 1.00 79.75 299 GLY A O 1
ATOM 2250 N N . VAL A 1 300 ? 3.995 8.571 1.055 1.00 79.38 300 VAL A N 1
ATOM 2251 C CA . VAL A 1 300 ? 4.976 8.801 -0.013 1.00 79.38 300 VAL A CA 1
ATOM 2252 C C . VAL A 1 300 ? 6.345 9.141 0.576 1.00 79.38 300 VAL A C 1
ATOM 2254 O O . VAL A 1 300 ? 7.340 8.541 0.183 1.00 79.38 300 VAL A O 1
ATOM 2257 N N . ALA A 1 301 ? 6.402 10.056 1.548 1.00 79.38 301 ALA A N 1
ATOM 2258 C CA . ALA A 1 301 ? 7.661 10.450 2.184 1.00 79.38 301 ALA A CA 1
ATOM 2259 C C . ALA A 1 301 ? 8.349 9.273 2.901 1.00 79.38 301 ALA A C 1
ATOM 2261 O O . ALA A 1 301 ? 9.552 9.072 2.763 1.00 79.38 301 ALA A O 1
ATOM 2262 N N . VAL A 1 302 ? 7.586 8.451 3.624 1.00 76.62 302 VAL A N 1
ATOM 2263 C CA . VAL A 1 302 ? 8.098 7.248 4.289 1.00 76.62 302 VAL A CA 1
ATOM 2264 C C . VAL A 1 302 ? 8.649 6.271 3.256 1.00 76.62 302 VAL A C 1
ATOM 2266 O O . VAL A 1 302 ? 9.762 5.776 3.414 1.00 76.62 302 VAL A O 1
ATOM 2269 N N . ALA A 1 303 ? 7.899 6.032 2.179 1.00 72.56 303 ALA A N 1
ATOM 2270 C CA . ALA A 1 303 ? 8.274 5.063 1.162 1.00 72.56 303 ALA A CA 1
ATOM 2271 C C . ALA A 1 303 ? 9.517 5.456 0.353 1.00 72.56 303 ALA A C 1
ATOM 2273 O O . ALA A 1 303 ? 10.337 4.591 0.043 1.00 72.56 303 ALA A O 1
ATOM 2274 N N . LEU A 1 304 ? 9.639 6.742 0.009 1.00 69.50 304 LEU A N 1
ATOM 2275 C CA . LEU A 1 304 ? 10.673 7.252 -0.895 1.00 69.50 304 LEU A CA 1
ATOM 2276 C C . LEU A 1 304 ? 11.885 7.861 -0.184 1.00 69.50 304 LEU A C 1
ATOM 2278 O O . LEU A 1 304 ? 12.914 8.035 -0.822 1.00 69.50 304 LEU A O 1
ATOM 2282 N N . VAL A 1 305 ? 11.784 8.200 1.104 1.00 69.75 305 VAL A N 1
ATOM 2283 C CA . VAL A 1 305 ? 12.882 8.843 1.850 1.00 69.75 305 VAL A CA 1
ATOM 2284 C C . VAL A 1 305 ? 13.294 7.998 3.045 1.00 69.75 305 VAL A C 1
ATOM 2286 O O . VAL A 1 305 ? 14.446 7.580 3.144 1.00 69.75 305 VAL A O 1
ATOM 2289 N N . ILE A 1 306 ? 12.349 7.708 3.944 1.00 68.31 306 ILE A N 1
ATOM 2290 C CA . ILE A 1 306 ? 12.673 7.050 5.217 1.00 68.31 306 ILE A CA 1
ATOM 2291 C C . ILE A 1 306 ? 13.147 5.620 4.979 1.00 68.31 306 ILE A C 1
ATOM 2293 O O . ILE A 1 306 ? 14.138 5.213 5.573 1.00 68.31 306 ILE A O 1
ATOM 2297 N N . PHE A 1 307 ? 12.489 4.862 4.101 1.00 70.00 307 PHE A N 1
ATOM 2298 C CA . PHE A 1 307 ? 12.913 3.489 3.842 1.00 70.00 307 PHE A CA 1
ATOM 2299 C C . PHE A 1 307 ? 14.263 3.376 3.140 1.00 70.00 307 PHE A C 1
ATOM 2301 O O . PHE A 1 307 ? 15.084 2.620 3.651 1.00 70.00 307 PHE A O 1
ATOM 2308 N N . PRO A 1 308 ? 14.545 4.104 2.042 1.00 65.31 308 PRO A N 1
ATOM 2309 C CA . PRO A 1 308 ? 15.885 4.144 1.462 1.00 65.31 308 PRO A CA 1
ATOM 2310 C C . PRO A 1 308 ? 16.985 4.445 2.480 1.00 65.31 308 PRO A C 1
ATOM 2312 O O . PRO A 1 308 ? 18.015 3.779 2.494 1.00 65.31 308 PRO A O 1
ATOM 2315 N N . PHE A 1 309 ? 16.742 5.413 3.366 1.00 63.44 309 PHE A N 1
ATOM 2316 C CA . PHE A 1 309 ? 17.716 5.815 4.371 1.00 63.44 309 PHE A CA 1
ATOM 2317 C C . PHE A 1 309 ? 17.879 4.783 5.493 1.00 63.44 309 PHE A C 1
ATOM 2319 O O . PHE A 1 309 ? 19.000 4.420 5.832 1.00 63.44 309 PHE A O 1
ATOM 2326 N N . ALA A 1 310 ? 16.776 4.280 6.055 1.00 62.09 310 ALA A N 1
ATOM 2327 C CA . ALA A 1 310 ? 16.802 3.291 7.135 1.00 62.09 310 ALA A CA 1
ATOM 2328 C C . ALA A 1 310 ? 17.450 1.970 6.697 1.00 62.09 310 ALA A C 1
ATOM 2330 O O . ALA A 1 310 ? 18.074 1.279 7.496 1.00 62.09 310 ALA A O 1
ATOM 2331 N N . ASP A 1 311 ? 17.330 1.633 5.418 1.00 62.81 311 ASP A N 1
ATOM 2332 C CA . ASP A 1 311 ? 17.891 0.413 4.856 1.00 62.81 311 ASP A CA 1
ATOM 2333 C C . ASP A 1 311 ? 19.413 0.429 4.727 1.00 62.81 311 ASP A C 1
ATOM 2335 O O . ASP A 1 311 ? 20.047 -0.617 4.850 1.00 62.81 311 ASP A O 1
ATOM 2339 N N . ARG A 1 312 ? 20.016 1.619 4.600 1.00 60.31 312 ARG A N 1
ATOM 2340 C CA . ARG A 1 312 ? 21.475 1.786 4.645 1.00 60.31 312 ARG A CA 1
ATOM 2341 C C . ARG A 1 312 ? 22.085 1.174 5.910 1.00 60.31 312 ARG A C 1
ATOM 2343 O O . ARG A 1 312 ? 23.215 0.700 5.856 1.00 60.31 312 ARG A O 1
ATOM 2350 N N . PHE A 1 313 ? 21.337 1.179 7.011 1.00 59.28 313 PHE A N 1
ATOM 2351 C CA . PHE A 1 313 ? 21.763 0.686 8.322 1.00 59.28 313 PHE A CA 1
ATOM 2352 C C . PHE A 1 313 ? 21.296 -0.745 8.621 1.00 59.28 313 PHE A C 1
ATOM 2354 O O . PHE A 1 313 ? 21.510 -1.233 9.724 1.00 59.28 313 PHE A O 1
ATOM 2361 N N . ARG A 1 314 ? 20.616 -1.409 7.677 1.00 58.44 314 ARG A N 1
ATOM 2362 C CA . ARG A 1 314 ? 20.015 -2.735 7.890 1.00 58.44 314 ARG A CA 1
ATOM 2363 C C . ARG A 1 314 ? 20.961 -3.897 7.575 1.00 58.44 314 ARG A C 1
ATOM 2365 O O . ARG A 1 314 ? 20.718 -5.003 8.043 1.00 58.44 314 ARG A O 1
ATOM 2372 N N . TYR A 1 315 ? 22.010 -3.657 6.796 1.00 56.03 315 TYR A N 1
ATOM 2373 C CA . TYR A 1 315 ? 22.998 -4.666 6.416 1.00 56.03 315 TYR A CA 1
ATOM 2374 C C . TYR A 1 315 ? 24.351 -4.306 7.027 1.00 56.03 315 TYR A C 1
ATOM 2376 O O . TYR A 1 315 ? 24.756 -3.143 6.957 1.00 56.03 315 TYR A O 1
ATOM 2384 N N . GLU A 1 316 ? 25.032 -5.289 7.616 1.00 47.81 316 GLU A N 1
ATOM 2385 C CA . GLU A 1 316 ? 26.385 -5.121 8.146 1.00 47.81 316 GLU A CA 1
ATOM 2386 C C . GLU A 1 316 ? 27.370 -4.755 7.024 1.00 47.81 316 GLU A C 1
ATOM 2388 O O . GLU A 1 316 ? 27.255 -5.208 5.880 1.00 47.81 316 GLU A O 1
ATOM 2393 N N . GLU A 1 317 ? 28.338 -3.895 7.341 1.00 41.38 317 GLU A N 1
ATOM 2394 C CA . GLU A 1 317 ? 29.443 -3.559 6.444 1.00 41.38 317 GLU A CA 1
ATOM 2395 C C . GLU A 1 317 ? 30.303 -4.809 6.206 1.00 41.38 317 GLU A C 1
ATOM 2397 O O . GLU A 1 317 ? 31.163 -5.137 7.014 1.00 41.38 317 GLU A O 1
ATOM 2402 N N . GLY A 1 318 ? 30.067 -5.522 5.100 1.00 47.06 318 GLY A N 1
ATOM 2403 C CA . GLY A 1 318 ? 30.926 -6.635 4.678 1.00 47.06 318 GLY A CA 1
ATOM 2404 C C . GLY A 1 318 ? 30.216 -7.851 4.086 1.00 47.06 318 GLY A C 1
ATOM 2405 O O . GLY A 1 318 ? 30.881 -8.658 3.446 1.00 47.06 318 GLY A O 1
ATOM 2406 N N . THR A 1 319 ? 28.894 -7.989 4.232 1.00 44.56 319 THR A N 1
ATOM 2407 C CA . THR A 1 319 ? 28.130 -9.043 3.540 1.00 44.56 319 THR A CA 1
ATOM 2408 C C . THR A 1 319 ? 27.807 -8.590 2.115 1.00 44.56 319 THR A C 1
ATOM 2410 O O . THR A 1 319 ? 27.373 -7.453 1.930 1.00 44.56 319 THR A O 1
ATOM 2413 N N . ASP A 1 320 ? 28.051 -9.456 1.124 1.00 41.44 320 ASP A N 1
ATOM 2414 C CA . ASP A 1 320 ? 28.007 -9.207 -0.327 1.00 41.44 320 ASP A CA 1
ATOM 2415 C C . ASP A 1 320 ? 26.923 -8.218 -0.787 1.00 41.44 320 ASP A C 1
ATOM 2417 O O . ASP A 1 320 ? 25.821 -8.572 -1.210 1.00 41.44 320 ASP A O 1
ATOM 2421 N N . ARG A 1 321 ? 27.275 -6.930 -0.789 1.00 47.41 321 ARG A N 1
ATOM 2422 C CA . ARG A 1 321 ? 26.657 -5.976 -1.700 1.00 47.41 321 ARG A CA 1
ATOM 2423 C C . ARG A 1 321 ? 27.183 -6.325 -3.096 1.00 47.41 321 ARG A C 1
ATOM 2425 O O . ARG A 1 321 ? 28.406 -6.323 -3.266 1.00 47.41 321 ARG A O 1
ATOM 2432 N N . PRO A 1 322 ? 26.346 -6.458 -4.142 1.00 44.09 322 PRO A N 1
ATOM 2433 C CA . PRO A 1 322 ? 26.789 -5.909 -5.413 1.00 44.09 322 PRO A CA 1
ATOM 2434 C C . PRO A 1 322 ? 27.121 -4.447 -5.101 1.00 44.09 322 PRO A C 1
ATOM 2436 O O . PRO A 1 322 ? 26.255 -3.716 -4.617 1.00 44.09 322 PRO A O 1
ATOM 2439 N N . ARG A 1 323 ? 28.413 -4.091 -5.188 1.00 41.06 323 ARG A N 1
ATOM 2440 C CA . ARG A 1 323 ? 28.957 -2.772 -4.828 1.00 41.06 323 ARG A CA 1
ATOM 2441 C C . ARG A 1 323 ? 27.947 -1.684 -5.186 1.00 41.06 323 ARG A C 1
ATOM 2443 O O . ARG A 1 323 ? 27.410 -1.715 -6.289 1.00 41.06 323 ARG A O 1
ATOM 2450 N N . GLN A 1 324 ? 27.733 -0.727 -4.280 1.00 47.66 324 GLN A N 1
ATOM 2451 C CA . GLN A 1 324 ? 27.081 0.545 -4.604 1.00 47.66 324 GLN A CA 1
ATOM 2452 C C . GLN A 1 324 ? 27.879 1.174 -5.748 1.00 47.66 324 GLN A C 1
ATOM 2454 O O . GLN A 1 324 ? 28.907 1.806 -5.514 1.00 47.66 324 GLN A O 1
ATOM 2459 N N . THR A 1 325 ? 27.506 0.874 -6.990 1.00 46.59 325 THR A N 1
ATOM 2460 C CA . THR A 1 325 ? 28.376 1.124 -8.149 1.00 46.59 325 THR A CA 1
ATOM 2461 C C . THR A 1 325 ? 28.166 2.552 -8.650 1.00 46.59 325 THR A C 1
ATOM 2463 O O . THR A 1 325 ? 29.041 3.113 -9.301 1.00 46.59 325 THR A O 1
ATOM 2466 N N . THR A 1 326 ? 27.046 3.181 -8.272 1.00 48.12 326 THR A N 1
ATOM 2467 C CA . THR A 1 326 ? 26.589 4.429 -8.901 1.00 48.12 326 THR A CA 1
ATOM 2468 C C . THR A 1 326 ? 26.535 5.623 -7.938 1.00 48.12 326 THR A C 1
ATOM 2470 O O . THR A 1 326 ? 26.382 6.754 -8.384 1.00 48.12 326 THR A O 1
ATOM 2473 N N . GLY A 1 327 ? 26.658 5.426 -6.617 1.00 54.00 327 GLY A N 1
ATOM 2474 C CA . GLY A 1 327 ? 26.592 6.528 -5.639 1.00 54.00 327 GLY A CA 1
ATOM 2475 C C . GLY A 1 327 ? 25.265 7.310 -5.656 1.00 54.00 327 GLY A C 1
ATOM 2476 O O . GLY A 1 327 ? 25.201 8.434 -5.156 1.00 54.00 327 GLY A O 1
ATOM 2477 N N . SER A 1 328 ? 24.208 6.738 -6.245 1.00 58.91 328 SER A N 1
ATOM 2478 C CA . SER A 1 328 ? 22.925 7.409 -6.463 1.00 58.91 328 SER A CA 1
ATOM 2479 C C . SER A 1 328 ? 21.999 7.249 -5.259 1.00 58.91 328 SER A C 1
ATOM 2481 O O . SER A 1 328 ? 21.822 6.160 -4.716 1.00 58.91 328 SER A O 1
ATOM 2483 N N . VAL A 1 329 ? 21.316 8.334 -4.886 1.00 60.91 329 VAL A N 1
ATOM 2484 C CA . VAL A 1 329 ? 20.315 8.360 -3.801 1.00 60.91 329 VAL A CA 1
ATOM 2485 C C . VAL A 1 329 ? 19.098 7.465 -4.111 1.00 60.91 329 VAL A C 1
ATOM 2487 O O . VAL A 1 329 ? 18.324 7.140 -3.212 1.00 60.91 329 VAL A O 1
ATOM 2490 N N . LEU A 1 330 ? 18.928 7.038 -5.369 1.00 59.97 330 LEU A N 1
ATOM 2491 C CA . LEU A 1 330 ? 17.794 6.231 -5.830 1.00 59.97 330 LEU A CA 1
ATOM 2492 C C . LEU A 1 330 ? 18.067 4.726 -5.891 1.00 59.97 330 LEU A C 1
ATOM 2494 O O . LEU A 1 330 ? 17.131 3.959 -6.099 1.00 59.97 330 LEU A O 1
ATOM 2498 N N . GLU A 1 331 ? 19.305 4.291 -5.664 1.00 61.22 331 GLU A N 1
ATOM 2499 C CA . GLU A 1 331 ? 19.689 2.873 -5.631 1.00 61.22 331 GLU A CA 1
ATOM 2500 C C . GLU A 1 331 ? 18.815 2.034 -4.663 1.00 61.22 331 GLU A C 1
ATOM 2502 O O . GLU A 1 331 ? 18.417 0.927 -5.009 1.00 61.22 331 GLU A O 1
ATOM 2507 N N . PRO A 1 332 ? 18.329 2.549 -3.514 1.00 64.81 332 PRO A N 1
ATOM 2508 C CA . PRO A 1 332 ? 17.410 1.780 -2.667 1.00 64.81 332 PRO A CA 1
ATOM 2509 C C . PRO A 1 332 ? 16.004 1.534 -3.254 1.00 64.81 332 PRO A C 1
ATOM 2511 O O . PRO A 1 332 ? 15.223 0.781 -2.655 1.00 64.81 332 PRO A O 1
ATOM 2514 N N . LEU A 1 333 ? 15.645 2.180 -4.373 1.00 62.75 333 LEU A N 1
ATOM 2515 C CA . LEU A 1 333 ? 14.411 1.928 -5.135 1.00 62.75 333 LEU A CA 1
ATOM 2516 C C . LEU A 1 333 ? 14.563 0.767 -6.130 1.00 62.75 333 LEU A C 1
ATOM 2518 O O . LEU A 1 333 ? 13.556 0.247 -6.612 1.00 62.75 333 LEU A O 1
ATOM 2522 N N . THR A 1 334 ? 15.791 0.310 -6.390 1.00 59.03 334 THR A N 1
ATOM 2523 C CA . THR A 1 334 ? 16.073 -0.866 -7.230 1.00 59.03 334 THR A CA 1
ATOM 2524 C C . THR A 1 334 ? 16.104 -2.165 -6.428 1.00 59.03 334 THR A C 1
ATOM 2526 O O . THR A 1 334 ? 16.525 -3.204 -6.917 1.00 59.03 334 THR A O 1
ATOM 2529 N N . MET A 1 335 ? 15.616 -2.127 -5.187 1.00 64.56 335 MET A N 1
ATOM 2530 C CA . MET A 1 335 ? 15.572 -3.268 -4.282 1.00 64.56 335 MET A CA 1
ATOM 2531 C C . MET A 1 335 ? 14.351 -4.170 -4.476 1.00 64.56 335 MET A C 1
ATOM 2533 O O . MET A 1 335 ? 13.291 -3.734 -4.925 1.00 64.56 335 MET A O 1
ATOM 2537 N N . LYS A 1 336 ? 14.488 -5.428 -4.030 1.00 55.03 336 LYS A N 1
ATOM 2538 C CA . LYS A 1 336 ? 13.514 -6.525 -4.203 1.00 55.03 336 LYS A CA 1
ATOM 2539 C C . LYS A 1 336 ? 12.091 -6.207 -3.756 1.00 55.03 336 LYS A C 1
ATOM 2541 O O . LYS A 1 336 ? 11.151 -6.769 -4.292 1.00 55.03 336 LYS A O 1
ATOM 2546 N N . ASP A 1 337 ? 11.905 -5.278 -2.826 1.00 63.16 337 ASP A N 1
ATOM 2547 C CA . ASP A 1 337 ? 10.567 -4.889 -2.367 1.00 63.16 337 ASP A CA 1
ATOM 2548 C C . ASP A 1 337 ? 9.750 -4.088 -3.407 1.00 63.16 337 ASP A C 1
ATOM 2550 O O . ASP A 1 337 ? 8.559 -3.858 -3.184 1.00 63.16 337 ASP A O 1
ATOM 2554 N N . TYR A 1 338 ? 10.357 -3.677 -4.528 1.00 70.25 338 TYR A N 1
ATOM 2555 C CA . TYR A 1 338 ? 9.718 -2.923 -5.614 1.00 70.25 338 TYR A CA 1
ATOM 2556 C C . TYR A 1 338 ? 9.809 -3.620 -6.982 1.00 70.25 338 TYR A C 1
ATOM 2558 O O . TYR A 1 338 ? 9.804 -2.972 -8.027 1.00 70.25 338 TYR A O 1
ATOM 2566 N N . ASP A 1 339 ? 9.881 -4.946 -6.997 1.00 78.56 339 ASP A N 1
ATOM 2567 C CA . ASP A 1 339 ? 10.106 -5.754 -8.199 1.00 78.56 339 ASP A CA 1
ATOM 2568 C C . ASP A 1 339 ? 8.836 -6.080 -9.006 1.00 78.56 339 ASP A C 1
ATOM 2570 O O . ASP A 1 339 ? 8.880 -6.853 -9.958 1.00 78.56 339 ASP A O 1
ATOM 2574 N N . GLN A 1 340 ? 7.693 -5.485 -8.660 1.00 87.12 340 GLN A N 1
ATOM 2575 C CA . GLN A 1 340 ? 6.373 -5.897 -9.153 1.00 87.12 340 GLN A CA 1
ATOM 2576 C C . GLN A 1 340 ? 6.231 -5.818 -10.681 1.00 87.12 340 GLN A C 1
ATOM 2578 O O . GLN A 1 340 ? 5.608 -6.682 -11.297 1.00 87.12 340 GLN A O 1
ATOM 2583 N N . THR A 1 341 ? 6.837 -4.804 -11.307 1.00 85.06 341 THR A N 1
ATOM 2584 C CA . THR A 1 341 ? 6.859 -4.696 -12.777 1.00 85.06 341 THR A CA 1
ATOM 2585 C C . THR A 1 341 ? 7.771 -5.759 -13.399 1.00 85.06 341 THR A C 1
ATOM 2587 O O . THR A 1 341 ? 7.420 -6.325 -14.430 1.00 85.06 341 THR A O 1
ATOM 2590 N N . GLY A 1 342 ? 8.890 -6.095 -12.748 1.00 86.00 342 GLY A N 1
ATOM 2591 C CA . GLY A 1 342 ? 9.779 -7.189 -13.152 1.00 86.00 342 GLY A CA 1
ATOM 2592 C C . GLY A 1 342 ? 9.127 -8.566 -13.003 1.00 86.00 342 GLY A C 1
ATOM 2593 O O . GLY A 1 342 ? 9.226 -9.392 -13.904 1.00 86.00 342 GLY A O 1
ATOM 2594 N N . MET A 1 343 ? 8.364 -8.795 -11.930 1.00 88.44 343 MET A N 1
ATOM 2595 C CA . MET A 1 343 ? 7.564 -10.015 -11.757 1.00 88.44 343 MET A CA 1
ATOM 2596 C C . MET A 1 343 ? 6.535 -10.180 -12.882 1.00 88.44 343 MET A C 1
ATOM 2598 O O . MET A 1 343 ? 6.374 -11.274 -13.425 1.00 88.44 343 MET A O 1
ATOM 2602 N N . LEU A 1 344 ? 5.862 -9.090 -13.270 1.00 89.50 344 LEU A N 1
ATOM 2603 C CA . LEU A 1 344 ? 4.929 -9.109 -14.396 1.00 89.50 344 LEU A CA 1
ATOM 2604 C C . LEU A 1 344 ? 5.659 -9.358 -15.724 1.00 89.50 344 LEU A C 1
ATOM 2606 O O . LEU A 1 344 ? 5.188 -10.157 -16.530 1.00 89.50 344 LEU A O 1
ATOM 2610 N N . ALA A 1 345 ? 6.821 -8.732 -15.927 1.00 89.50 345 ALA A N 1
ATOM 2611 C CA . ALA A 1 345 ? 7.660 -8.967 -17.099 1.00 89.50 345 ALA A CA 1
ATOM 2612 C C . ALA A 1 345 ? 8.096 -10.433 -17.197 1.00 89.50 345 ALA A C 1
ATOM 2614 O O . ALA A 1 345 ? 7.962 -11.015 -18.262 1.00 89.50 345 ALA A O 1
ATOM 2615 N N . ASN A 1 346 ? 8.497 -11.061 -16.088 1.00 89.81 346 ASN A N 1
ATOM 2616 C CA . ASN A 1 346 ? 8.852 -12.484 -16.021 1.00 89.81 346 ASN A CA 1
ATOM 2617 C C . ASN A 1 346 ? 7.653 -13.431 -16.185 1.00 89.81 346 ASN A C 1
ATOM 2619 O O . ASN A 1 346 ? 7.824 -14.585 -16.573 1.00 89.81 346 ASN A O 1
ATOM 2623 N N . THR A 1 347 ? 6.427 -12.953 -15.960 1.00 87.75 347 THR A N 1
ATOM 2624 C CA . THR A 1 347 ? 5.215 -13.744 -16.222 1.00 87.75 347 THR A CA 1
ATOM 2625 C C . THR A 1 347 ? 4.971 -13.921 -17.727 1.00 87.75 347 THR A C 1
ATOM 2627 O O . THR A 1 347 ? 4.456 -14.953 -18.147 1.00 87.75 347 THR A O 1
ATOM 2630 N N . VAL A 1 348 ? 5.362 -12.951 -18.563 1.00 86.88 348 VAL A N 1
ATOM 2631 C CA . VAL A 1 348 ? 5.194 -13.024 -20.025 1.00 86.88 348 VAL A CA 1
ATOM 2632 C C . VAL A 1 348 ? 5.931 -14.223 -20.643 1.00 86.88 348 VAL A C 1
ATOM 2634 O O . VAL A 1 348 ? 5.266 -15.028 -21.304 1.00 86.88 348 VAL A O 1
ATOM 2637 N N . PRO A 1 349 ? 7.255 -14.400 -20.449 1.00 84.81 349 PRO A N 1
ATOM 2638 C CA . PRO A 1 349 ? 7.960 -15.559 -20.971 1.00 84.81 349 PRO A CA 1
ATOM 2639 C C . PRO A 1 349 ? 7.478 -16.846 -20.302 1.00 84.81 349 PRO A C 1
ATOM 2641 O O . PRO A 1 349 ? 7.316 -17.832 -21.007 1.00 84.81 349 PRO A O 1
ATOM 2644 N N . PHE A 1 350 ? 7.144 -16.825 -19.004 1.00 83.88 350 PHE A N 1
ATOM 2645 C CA . PHE A 1 350 ? 6.593 -17.988 -18.299 1.00 83.88 350 PHE A CA 1
ATOM 2646 C C . PHE A 1 350 ? 5.302 -18.525 -18.938 1.00 83.88 350 PHE A C 1
ATOM 2648 O O . PHE A 1 350 ? 5.143 -19.728 -19.116 1.00 83.88 350 PHE A O 1
ATOM 2655 N N . VAL A 1 351 ? 4.376 -17.642 -19.322 1.00 85.00 351 VAL A N 1
ATOM 2656 C CA . VAL A 1 351 ? 3.136 -18.054 -20.001 1.00 85.00 351 VAL A CA 1
ATOM 2657 C C . VAL A 1 351 ? 3.417 -18.522 -21.430 1.00 85.00 351 VAL A C 1
ATOM 2659 O O . VAL A 1 351 ? 2.799 -19.477 -21.894 1.00 85.00 351 VAL A O 1
ATOM 2662 N N . ARG A 1 352 ? 4.352 -17.873 -22.137 1.00 82.25 352 ARG A N 1
ATOM 2663 C CA . ARG A 1 352 ? 4.725 -18.252 -23.511 1.00 82.25 352 ARG A CA 1
ATOM 2664 C C . ARG A 1 352 ? 5.456 -19.592 -23.586 1.00 82.25 352 ARG A C 1
ATOM 2666 O O . ARG A 1 352 ? 5.305 -20.283 -24.587 1.00 82.25 352 ARG A O 1
ATOM 2673 N N . SER A 1 353 ? 6.230 -19.953 -22.564 1.00 74.62 353 SER A N 1
ATOM 2674 C CA . SER A 1 353 ? 6.970 -21.218 -22.506 1.00 74.62 353 SER A CA 1
ATOM 2675 C C . SER A 1 353 ? 6.088 -22.438 -22.207 1.00 74.62 353 SER A C 1
ATOM 2677 O O . SER A 1 353 ? 6.542 -23.559 -22.405 1.00 74.62 353 SER A O 1
ATOM 2679 N N . GLY A 1 354 ? 4.839 -22.249 -21.761 1.00 67.94 354 GLY A N 1
ATOM 2680 C CA . GLY A 1 354 ? 3.935 -23.347 -21.393 1.00 67.94 354 GLY A CA 1
ATOM 2681 C C . GLY A 1 354 ? 4.275 -24.015 -20.050 1.00 67.94 354 GLY A C 1
ATOM 2682 O O . GLY A 1 354 ? 5.067 -23.491 -19.264 1.00 67.94 354 GLY A O 1
ATOM 2683 N N . GLU A 1 355 ? 3.649 -25.167 -19.764 1.00 51.31 355 GLU A N 1
ATOM 2684 C CA . GLU A 1 355 ? 3.950 -25.987 -18.578 1.00 51.31 355 GLU A CA 1
ATOM 2685 C C . GLU A 1 355 ? 5.347 -26.618 -18.708 1.00 51.31 355 GLU A C 1
ATOM 2687 O O . GLU A 1 355 ? 5.504 -27.690 -19.284 1.00 51.31 355 GLU A O 1
ATOM 2692 N N . GLY A 1 356 ? 6.381 -25.939 -18.206 1.00 49.91 356 GLY A N 1
ATOM 2693 C CA . GLY A 1 356 ? 7.744 -26.466 -18.282 1.00 49.91 356 GLY A CA 1
ATOM 2694 C C . GLY A 1 356 ? 8.837 -25.481 -17.886 1.00 49.91 356 GLY A C 1
ATOM 2695 O O . GLY A 1 356 ? 9.685 -25.149 -18.703 1.00 49.91 356 GLY A O 1
ATOM 2696 N N . HIS A 1 357 ? 8.836 -25.035 -16.631 1.00 48.44 357 HIS A N 1
ATOM 2697 C CA . HIS A 1 357 ? 10.073 -24.640 -15.954 1.00 48.44 357 HIS A CA 1
ATOM 2698 C C . HIS A 1 357 ? 10.327 -25.674 -14.854 1.00 48.44 357 HIS A C 1
ATOM 2700 O O . HIS A 1 357 ? 9.797 -25.550 -13.749 1.00 48.44 357 HIS A O 1
ATOM 2706 N N . SER A 1 358 ? 11.062 -26.729 -15.205 1.00 40.84 358 SER A N 1
ATOM 2707 C CA . SER A 1 358 ? 11.761 -27.607 -14.262 1.00 40.84 358 SER A CA 1
ATOM 2708 C C . SER A 1 358 ? 13.228 -27.227 -14.236 1.00 40.84 358 SER A C 1
ATOM 2710 O O . SER A 1 358 ? 13.789 -27.163 -15.357 1.00 40.84 358 SER A O 1
#

pLDDT: mean 77.57, std 16.84, range [38.0, 97.0]